Protein 4WT3 (pdb70)

B-factor: mean 70.54, std 25.74, range [28.34, 163.85]

GO terms:
  GO:0110102 ribulose bisphosphate carboxylase complex assembly (P, IDA)
  GO:0005829 cytosol (C, HDA)
  GO:0009507 chloroplast (C, HDA)
  GO:0009570 chloroplast stroma (C, HDA)
  GO:0005515 protein binding (F, IPI)

Sequence (198 aa):
SSPIPTQFRSLDSAGKIEILAGRMALWFEYAPLISSLYTDGFTPPTIEELTGISSIEQNRRLIVGAQVRDSILQSIHEPELISAFDTGGAELLYEIRLLSTTQRVAAATFIIDRNIDSKGAQDLARAIKDYPNRRGDVGWLDFDYNLPGDCLSFLYYRQSRRENKNPSDQRTSMLLQALGVAESEKAKNRLNTELYGDKE

InterPro domains:
  IPR037494 Rubisco accumulation factor 1 [PTHR35299] (9-449)
  IPR040781 Rubisco accumulation factor 1, helix turn helix domain [PF18579] (85-142)
  IPR040858 Rubisco accumulation factor 1, C-terminal [PF18087] (288-435)
  IPR041358 Rubisco accumulation factor 1, alpha-helical domain [PF18578] (155-264)

Structure (mmCIF, N/CA/C/O backbone):
data_4WT3
#
_entry.id   4WT3
#
_cell.length_a   29.769
_cell.length_b   29.769
_cell.length_c   457.085
_cell.angle_alpha   90.000
_cell.angle_beta   90.000
_cell.angle_gamma   90.000
#
_symmetry.space_group_name_H-M   'P 41 21 2'
#
loop_
_entity.id
_entity.type
_entity.pdbx_description
1 polymer 'Rubisco Accumulation Factor 1, isoform 2'
2 water water
#
loop_
_atom_site.group_PDB
_atom_site.id
_atom_site.type_symbol
_atom_site.label_atom_id
_atom_site.label_alt_id
_atom_site.label_comp_id
_atom_site.label_asym_id
_atom_site.label_entity_id
_atom_site.label_seq_id
_atom_site.pdbx_PDB_ins_code
_atom_site.Cartn_x
_atom_site.Cartn_y
_atom_site.Cartn_z
_atom_site.occupancy
_atom_site.B_iso_or_equiv
_atom_site.auth_seq_id
_atom_site.auth_comp_id
_atom_site.auth_asym_id
_atom_site.auth_atom_id
_atom_site.pdbx_PDB_model_num
ATOM 1 N N . SER A 1 11 ? -7.059 -9.188 -48.302 1.00 115.27 72 SER A N 1
ATOM 2 C CA . SER A 1 11 ? -7.161 -8.760 -46.914 1.00 113.37 72 SER A CA 1
ATOM 3 C C . SER A 1 11 ? -8.619 -8.809 -46.461 1.00 118.14 72 SER A C 1
ATOM 4 O O . SER A 1 11 ? -9.015 -9.717 -45.726 1.00 119.15 72 SER A O 1
ATOM 11 N N . SER A 1 12 ? -9.406 -7.826 -46.8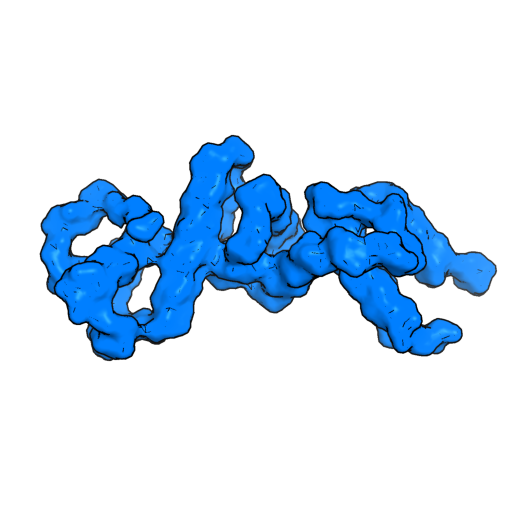98 1.00 118.83 73 SER A N 1
ATOM 12 C CA . SER A 1 12 ? -10.850 -7.816 -46.668 1.00 120.62 73 SER A CA 1
ATOM 13 C C . SER A 1 12 ? -11.538 -8.025 -48.014 1.00 131.11 73 SER A C 1
ATOM 14 O O . SER A 1 12 ? -10.869 -8.064 -49.048 1.00 134.97 73 SER A O 1
ATOM 22 N N . PRO A 1 13 ? -12.876 -8.162 -48.013 1.00 126.50 74 PRO A N 1
ATOM 23 C CA . PRO A 1 13 ? -13.598 -8.398 -49.266 1.00 124.07 74 PRO A CA 1
ATOM 24 C C . PRO A 1 13 ? -14.067 -7.098 -49.909 1.00 109.71 74 PRO A C 1
ATOM 25 O O . PRO A 1 13 ? -14.699 -6.294 -49.221 1.00 110.36 74 PRO A O 1
ATOM 36 N N . ILE A 1 14 ? -13.770 -6.895 -51.192 1.00 103.63 75 ILE A N 1
ATOM 37 C CA . ILE A 1 14 ? -14.209 -5.687 -51.888 1.00 94.13 75 ILE A CA 1
ATOM 38 C C . ILE A 1 14 ? -15.690 -5.821 -52.260 1.00 91.28 75 ILE A C 1
ATOM 39 O O . ILE A 1 14 ? -16.083 -6.823 -52.850 1.00 93.13 75 ILE A O 1
ATOM 55 N N . PRO A 1 15 ? -16.523 -4.822 -51.906 1.00 88.40 76 PRO A N 1
ATOM 56 C CA . PRO A 1 15 ? -17.958 -4.899 -52.233 1.00 90.69 76 PRO A CA 1
ATOM 57 C C . PRO A 1 15 ? -18.245 -4.908 -53.734 1.00 93.66 76 PRO A C 1
ATOM 58 O O . PRO A 1 15 ? -17.585 -4.192 -54.484 1.00 92.34 76 PRO A O 1
ATOM 69 N N . THR A 1 16 ? -19.237 -5.697 -54.139 1.00 97.74 77 THR A N 1
ATOM 70 C CA . THR A 1 16 ? -19.591 -5.877 -55.541 1.00 101.42 77 THR A CA 1
ATOM 71 C C . THR A 1 16 ? -19.558 -4.575 -56.331 1.00 107.04 77 THR A C 1
ATOM 72 O O . THR A 1 16 ? -18.882 -4.489 -57.348 1.00 101.03 77 THR A O 1
ATOM 83 N N . GLN A 1 17 ? -20.260 -3.562 -55.827 1.00 103.28 78 GLN A N 1
ATOM 84 C CA . GLN A 1 17 ? -20.430 -2.287 -56.527 1.00 106.37 78 GLN A CA 1
ATOM 85 C C . GLN A 1 17 ? -19.113 -1.604 -56.901 1.00 104.56 78 GLN A C 1
ATOM 86 O O . GLN A 1 17 ? -19.115 -0.648 -57.678 1.00 110.87 78 GLN A O 1
ATOM 90 N N . PHE A 1 18 ? -18.000 -2.098 -56.358 1.00 101.52 79 PHE A N 1
ATOM 91 C CA . PHE A 1 18 ? -16.694 -1.462 -56.528 1.00 92.16 79 PHE A CA 1
ATOM 92 C C . PHE A 1 18 ? -15.630 -2.384 -57.138 1.00 92.02 79 PHE A C 1
ATOM 93 O O . PHE A 1 18 ? -14.482 -1.972 -57.324 1.00 88.32 79 PHE A O 1
ATOM 110 N N . ARG A 1 19 ? -15.985 -3.627 -57.445 1.00 94.84 80 ARG A N 1
ATOM 111 C CA . ARG A 1 19 ? -14.953 -4.613 -57.767 1.00 94.27 80 ARG A CA 1
ATOM 112 C C . ARG A 1 19 ? -14.343 -4.493 -59.172 1.00 96.37 80 ARG A C 1
ATOM 113 O O . ARG A 1 19 ? -13.374 -5.190 -59.485 1.00 98.59 80 ARG A O 1
ATOM 134 N N . SER A 1 20 ? -14.890 -3.600 -59.993 1.00 97.63 81 SER A N 1
ATOM 135 C CA . SER A 1 20 ? -14.359 -3.371 -61.328 1.00 99.47 81 SER A CA 1
ATOM 136 C C . SER A 1 20 ? -13.840 -1.942 -61.469 1.00 96.69 81 SER A C 1
ATOM 137 O O . SER A 1 20 ? -13.961 -1.330 -62.533 1.00 98.01 81 SER A O 1
ATOM 145 N N . LEU A 1 21 ? -13.278 -1.406 -60.388 1.00 91.83 82 LEU A N 1
ATOM 146 C CA . LEU A 1 21 ? -12.642 -0.101 -60.463 1.00 89.73 82 LEU A CA 1
ATOM 147 C C . LEU A 1 21 ? -11.146 -0.262 -60.641 1.00 87.93 82 LEU A C 1
ATOM 148 O O . LEU A 1 21 ? -10.532 -1.149 -60.054 1.00 86.74 82 LEU A O 1
ATOM 164 N N . ASP A 1 22 ? -10.560 0.590 -61.467 1.00 87.85 83 ASP A N 1
ATOM 165 C CA . ASP A 1 22 ? -9.115 0.715 -61.489 1.00 86.02 83 ASP A CA 1
ATOM 166 C C . ASP A 1 22 ? -8.725 1.577 -60.279 1.00 83.37 83 ASP A C 1
ATOM 167 O O . ASP A 1 22 ? -9.586 2.022 -59.516 1.00 81.30 83 ASP A O 1
ATOM 176 N N . SER A 1 23 ? -7.432 1.807 -60.110 1.00 80.48 84 SER A N 1
ATOM 177 C CA . SER A 1 23 ? -6.940 2.557 -58.973 1.00 78.40 84 SER A CA 1
ATOM 178 C C . SER A 1 23 ? -7.626 3.906 -58.868 1.00 77.90 84 SER A C 1
ATOM 179 O O . SER A 1 23 ? -8.065 4.310 -57.784 1.00 76.21 84 SER A O 1
ATOM 187 N N . ALA A 1 24 ? -7.718 4.598 -60.006 1.00 79.72 85 ALA A N 1
ATOM 188 C CA . ALA A 1 24 ? -8.275 5.933 -60.040 1.00 79.15 85 ALA A CA 1
ATOM 189 C C . ALA A 1 24 ? -9.692 5.979 -59.496 1.00 79.88 85 ALA A C 1
ATOM 190 O O . ALA A 1 24 ? -10.033 6.900 -58.754 1.00 79.21 85 ALA A O 1
ATOM 197 N N . GLY A 1 25 ? -10.518 5.007 -59.860 1.00 81.70 86 GLY A N 1
ATOM 198 C CA . GLY A 1 25 ? -11.863 4.923 -59.318 1.00 82.74 86 GLY A CA 1
ATOM 199 C C . GLY A 1 25 ? -11.901 4.679 -57.800 1.00 83.69 86 GLY A C 1
ATOM 200 O O . GLY A 1 25 ? -12.745 5.221 -57.085 1.00 80.72 86 GLY A O 1
ATOM 204 N N . LYS A 1 26 ? -10.987 3.848 -57.318 1.00 78.52 87 LYS A N 1
ATOM 205 C CA . LYS A 1 26 ? -10.919 3.546 -55.897 1.00 79.31 87 LYS A CA 1
ATOM 206 C C . LYS A 1 26 ? -10.553 4.817 -55.158 1.00 78.41 87 LYS A C 1
ATOM 207 O O . LYS A 1 26 ? -11.160 5.162 -54.135 1.00 78.76 87 LYS A O 1
ATOM 226 N N . ILE A 1 27 ? -9.565 5.526 -55.695 1.00 75.94 88 ILE A N 1
ATOM 227 C CA . ILE A 1 27 ? -9.036 6.720 -55.042 1.00 78.31 88 ILE A CA 1
ATOM 228 C C . ILE A 1 27 ? -10.058 7.852 -54.953 1.00 75.07 88 ILE A C 1
ATOM 229 O O . ILE A 1 27 ? -10.131 8.577 -53.956 1.00 76.51 88 ILE A O 1
ATOM 245 N N . GLU A 1 28 ? -10.844 7.994 -56.002 1.00 77.64 89 GLU A N 1
ATOM 246 C CA . GLU A 1 28 ? -11.835 9.048 -56.085 1.00 79.61 89 GLU A CA 1
ATOM 247 C C . GLU A 1 28 ? -12.958 8.723 -55.097 1.00 80.33 89 GLU A C 1
ATOM 248 O O . GLU A 1 28 ? -13.476 9.615 -54.415 1.00 81.33 89 GLU A O 1
ATOM 260 N N . ILE A 1 29 ? -13.301 7.442 -54.979 1.00 79.87 90 ILE A N 1
ATOM 261 C CA . ILE A 1 29 ? -14.319 7.038 -54.030 1.00 80.66 90 ILE A CA 1
ATOM 262 C C . ILE A 1 29 ? -13.853 7.391 -52.608 1.00 79.67 90 ILE A C 1
ATOM 263 O O . ILE A 1 29 ? -14.573 8.040 -51.846 1.00 80.40 90 ILE A O 1
ATOM 279 N N . LEU A 1 30 ? -12.635 6.979 -52.276 1.00 76.57 91 LEU A N 1
ATOM 280 C CA . LEU A 1 30 ? -12.056 7.260 -50.959 1.00 75.55 91 LEU A CA 1
ATOM 281 C C . LEU A 1 30 ? -11.948 8.761 -50.687 1.00 76.94 91 LEU A C 1
ATOM 282 O O . LEU A 1 30 ? -12.162 9.201 -49.570 1.00 76.94 91 LEU A O 1
ATOM 298 N N . ALA A 1 31 ? -11.599 9.538 -51.703 1.00 77.44 92 ALA A N 1
ATOM 299 C CA . ALA A 1 31 ? -11.487 10.985 -51.537 1.00 81.02 92 ALA A CA 1
ATOM 300 C C . ALA A 1 31 ? -12.852 11.587 -51.227 1.00 86.95 92 ALA A C 1
ATOM 301 O O . ALA A 1 31 ? -12.945 12.596 -50.531 1.00 87.71 92 ALA A O 1
ATOM 308 N N . GLY A 1 32 ? -13.908 10.961 -51.742 1.00 86.63 93 GLY A N 1
ATOM 309 C CA . GLY A 1 32 ? -15.262 11.397 -51.456 1.00 91.56 93 GLY A CA 1
ATOM 310 C C . GLY A 1 32 ? -15.921 10.619 -50.328 1.00 92.93 93 GLY A C 1
ATOM 311 O O . GLY A 1 32 ? -17.093 10.856 -50.043 1.00 93.70 93 GLY A O 1
ATOM 315 N N . ARG A 1 33 ? -15.185 9.713 -49.678 1.00 92.44 94 ARG A N 1
ATOM 316 C CA . ARG A 1 33 ? -15.772 8.807 -48.679 1.00 94.52 94 ARG A CA 1
ATOM 317 C C . ARG A 1 33 ? -17.107 8.258 -49.163 1.00 90.57 94 ARG A C 1
ATOM 318 O O . ARG A 1 33 ? -18.065 8.145 -48.394 1.00 99.15 94 ARG A O 1
ATOM 339 N N . MET A 1 34 ? -17.177 7.930 -50.443 1.00 94.22 95 MET A N 1
ATOM 340 C CA . MET A 1 34 ? -18.455 7.622 -51.052 1.00 88.92 95 MET A CA 1
ATOM 341 C C . MET A 1 34 ? -18.945 6.193 -50.767 1.00 88.20 95 MET A C 1
ATOM 342 O O . MET A 1 34 ? -19.256 5.451 -51.692 1.00 89.41 95 MET A O 1
ATOM 356 N N . ALA A 1 35 ? -19.025 5.828 -49.491 1.00 87.64 96 ALA A N 1
ATOM 357 C CA . ALA A 1 35 ? -19.621 4.556 -49.054 1.00 88.23 96 ALA A CA 1
ATOM 358 C C . ALA A 1 35 ? -19.566 4.479 -47.529 1.00 87.66 96 ALA A C 1
ATOM 359 O O . ALA A 1 35 ? -19.050 5.390 -46.889 1.00 86.94 96 ALA A O 1
ATOM 366 N N . LEU A 1 36 ? -20.081 3.396 -46.949 1.00 88.32 97 LEU A N 1
ATOM 367 C CA . LEU A 1 36 ? -19.895 3.156 -45.519 1.00 88.36 97 LEU A CA 1
ATOM 368 C C . LEU A 1 36 ? -18.422 2.904 -45.272 1.00 89.41 97 LEU A C 1
ATOM 369 O O . LEU A 1 36 ? -17.701 2.470 -46.162 1.00 83.63 97 LEU A O 1
ATOM 385 N N . TRP A 1 37 ? -17.966 3.185 -44.065 1.00 74.16 98 TRP A N 1
ATOM 386 C CA . TRP A 1 37 ? -16.541 3.146 -43.787 1.00 77.23 98 TRP A CA 1
ATOM 387 C C . TRP A 1 37 ? -15.923 1.780 -44.097 1.00 75.72 98 TRP A C 1
ATOM 388 O O . TRP A 1 37 ? -14.830 1.706 -44.652 1.00 79.29 98 TRP A O 1
ATOM 409 N N . PHE A 1 38 ? -16.623 0.700 -43.779 1.00 75.58 99 PHE A N 1
ATOM 410 C CA . PHE A 1 38 ? -16.059 -0.632 -43.983 1.00 72.73 99 PHE A CA 1
ATOM 411 C C . PHE A 1 38 ? -16.237 -1.074 -45.415 1.00 76.69 99 PHE A C 1
ATOM 412 O O . PHE A 1 38 ? -15.784 -2.157 -45.796 1.00 76.31 99 PHE A O 1
ATOM 429 N N . GLU A 1 39 ? -16.925 -0.259 -46.206 1.00 79.45 100 GLU A N 1
ATOM 430 C CA . GLU A 1 39 ? -17.090 -0.571 -47.616 1.00 84.93 100 GLU A CA 1
ATOM 431 C C . GLU A 1 39 ? -15.938 0.013 -48.426 1.00 82.09 100 GLU A C 1
ATOM 432 O O . GLU A 1 39 ? -15.520 -0.570 -49.411 1.00 82.08 100 GLU A O 1
ATOM 444 N N . TYR A 1 40 ? -15.404 1.153 -48.009 1.00 82.20 101 TYR A N 1
ATOM 445 C CA . TYR A 1 40 ? -14.261 1.703 -48.722 1.00 79.94 101 TYR A CA 1
ATOM 446 C C . TYR A 1 40 ? -12.931 1.281 -48.090 1.00 76.68 101 TYR A C 1
ATOM 447 O O . TYR A 1 40 ? -11.867 1.498 -48.659 1.00 77.34 101 TYR A O 1
ATOM 465 N N . ALA A 1 41 ? -12.990 0.622 -46.943 1.00 73.84 102 ALA A N 1
ATOM 466 C CA . ALA A 1 41 ? -11.772 0.133 -46.308 1.00 70.14 102 ALA A CA 1
ATOM 467 C C . ALA A 1 41 ? -10.985 -0.893 -47.155 1.00 71.27 102 ALA A C 1
ATOM 468 O O . ALA A 1 41 ? -9.784 -0.739 -47.345 1.00 70.76 102 ALA A O 1
ATOM 475 N N . PRO A 1 42 ? -11.650 -1.942 -47.667 1.00 71.60 103 PRO A N 1
ATOM 476 C CA . PRO A 1 42 ? -10.922 -2.870 -48.533 1.00 72.34 103 PRO A CA 1
ATOM 477 C C . PRO A 1 42 ? -10.330 -2.188 -49.782 1.00 71.79 103 PRO A C 1
ATOM 478 O O . PRO A 1 42 ? -9.371 -2.698 -50.359 1.00 74.88 103 PRO A O 1
ATOM 489 N N . LEU A 1 43 ? -10.897 -1.066 -50.215 1.00 73.60 104 LEU A N 1
ATOM 490 C CA . LEU A 1 43 ? -10.339 -0.373 -51.380 1.00 74.16 104 LEU A CA 1
ATOM 491 C C . LEU A 1 43 ? -8.957 0.124 -50.990 1.00 72.66 104 LEU A C 1
ATOM 492 O O . LEU A 1 43 ? -8.096 0.281 -51.834 1.00 74.07 104 LEU A O 1
ATOM 508 N N . ILE A 1 44 ? -8.734 0.360 -49.696 1.00 70.18 105 ILE A N 1
ATOM 509 C CA . ILE A 1 44 ? -7.439 0.875 -49.282 1.00 69.43 105 ILE A CA 1
ATOM 510 C C . ILE A 1 44 ? -6.415 -0.237 -49.389 1.00 70.34 105 ILE A C 1
ATOM 511 O O . ILE A 1 44 ? -5.362 -0.051 -50.012 1.00 72.18 105 ILE A O 1
ATOM 527 N N . SER A 1 45 ? -6.751 -1.388 -48.805 1.00 69.85 106 SER A N 1
ATOM 528 C CA . SER A 1 45 ? -5.947 -2.608 -48.905 1.00 70.87 106 SER A CA 1
ATOM 529 C C . SER A 1 45 ? -5.630 -2.919 -50.377 1.00 73.55 106 SER A C 1
ATOM 530 O O . SER A 1 45 ? -4.476 -3.143 -50.741 1.00 75.54 106 SER A O 1
ATOM 538 N N . SER A 1 46 ? -6.666 -2.932 -51.212 1.00 75.53 107 SER A N 1
ATOM 539 C CA . SER A 1 46 ? -6.514 -3.179 -52.644 1.00 78.04 107 SER A CA 1
ATOM 540 C C . SER A 1 46 ? -5.518 -2.216 -53.285 1.00 79.16 107 SER A C 1
ATOM 541 O O . SER A 1 46 ? -4.649 -2.650 -54.039 1.00 81.60 107 SER A O 1
ATOM 549 N N . LEU A 1 47 ? -5.639 -0.918 -52.975 1.00 77.02 108 LEU A N 1
ATOM 550 C CA . LEU A 1 47 ? -4.716 0.105 -53.483 1.00 77.74 108 LEU A CA 1
ATOM 551 C C . LEU A 1 47 ? -3.267 -0.132 -53.060 1.00 77.77 108 LEU A C 1
ATOM 552 O O . LEU A 1 47 ? -2.348 0.128 -53.840 1.00 79.76 108 LEU A O 1
ATOM 568 N N . TYR A 1 48 ? -3.061 -0.594 -51.832 1.00 76.94 109 TYR A N 1
ATOM 569 C CA . TYR A 1 48 ? -1.728 -0.992 -51.389 1.00 78.46 109 TYR A 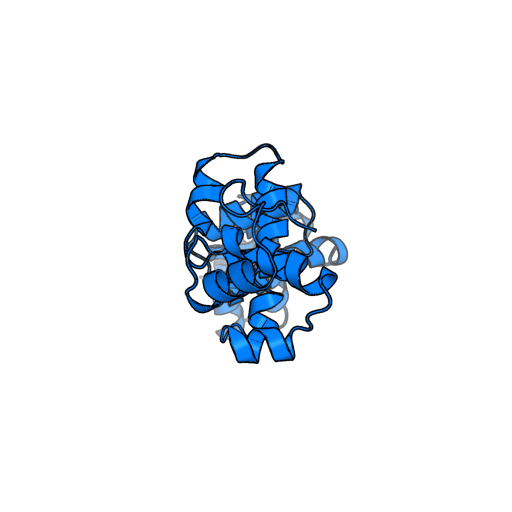CA 1
ATOM 570 C C . TYR A 1 48 ? -1.073 -1.966 -52.377 1.00 84.66 109 TYR A C 1
ATOM 571 O O . TYR A 1 48 ? 0.078 -1.793 -52.785 1.00 87.48 109 TYR A O 1
ATOM 589 N N . THR A 1 49 ? -1.825 -2.981 -52.769 1.00 85.74 110 THR A N 1
ATOM 590 C CA . THR A 1 49 ? -1.276 -4.034 -53.596 1.00 89.32 110 THR A CA 1
ATOM 591 C C . THR A 1 49 ? -1.150 -3.571 -55.042 1.00 91.12 110 THR A C 1
ATOM 592 O O . THR A 1 49 ? -0.366 -4.128 -55.801 1.00 94.38 110 THR A O 1
ATOM 603 N N . ASP A 1 50 ? -1.897 -2.534 -55.416 1.00 90.66 111 ASP A N 1
ATOM 604 C CA . ASP A 1 50 ? -1.698 -1.892 -56.711 1.00 93.19 111 ASP A CA 1
ATOM 605 C C . ASP A 1 50 ? -0.336 -1.221 -56.778 1.00 94.36 111 ASP A C 1
ATOM 606 O O . ASP A 1 50 ? 0.149 -0.929 -57.870 1.00 100.76 111 ASP A O 1
ATOM 615 N N . GLY A 1 51 ? 0.271 -0.966 -55.621 1.00 91.38 112 GLY A N 1
ATOM 616 C CA . GLY A 1 51 ? 1.575 -0.326 -55.565 1.00 87.71 112 GLY A CA 1
ATOM 617 C C . GLY A 1 51 ? 1.528 1.084 -55.008 1.00 86.70 112 GLY A C 1
ATOM 618 O O . GLY A 1 51 ? 2.505 1.839 -55.109 1.00 86.96 112 GLY A O 1
ATOM 622 N N . PHE A 1 52 ? 0.387 1.443 -54.427 1.00 82.87 113 PHE A N 1
ATOM 623 C CA . PHE A 1 52 ? 0.219 2.742 -53.781 1.00 82.11 113 PHE A CA 1
ATOM 624 C C . PHE A 1 52 ? 0.495 2.639 -52.302 1.00 79.18 113 PHE A C 1
ATOM 625 O O . PHE A 1 52 ? 0.004 1.730 -51.672 1.00 77.97 113 PHE A O 1
ATOM 642 N N . THR A 1 53 ? 1.261 3.581 -51.755 1.00 79.44 114 THR A N 1
ATOM 643 C CA . THR A 1 53 ? 1.663 3.547 -50.341 1.00 78.57 114 THR A CA 1
ATOM 644 C C . THR A 1 53 ? 0.845 4.577 -49.550 1.00 77.42 114 THR A C 1
ATOM 645 O O . THR A 1 53 ? 0.369 5.549 -50.127 1.00 77.99 114 THR A O 1
ATOM 656 N N . PRO A 1 54 ? 0.676 4.371 -48.229 1.00 76.64 115 PRO A N 1
ATOM 657 C CA . PRO A 1 54 ? -0.269 5.180 -47.451 1.00 74.68 115 PR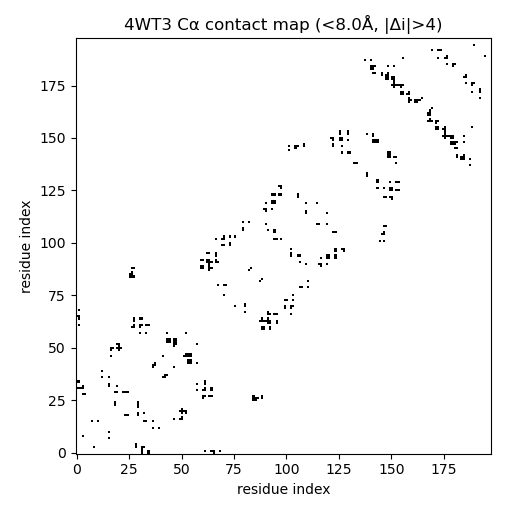O A CA 1
ATOM 658 C C . PRO A 1 54 ? -0.073 6.704 -47.525 1.00 79.63 115 PRO A C 1
ATOM 659 O O . PRO A 1 54 ? -1.077 7.422 -47.575 1.00 79.77 115 PRO A O 1
ATOM 670 N N . PRO A 1 55 ? 1.185 7.194 -47.518 1.00 80.05 116 PRO A N 1
ATOM 671 C CA . PRO A 1 55 ? 1.377 8.653 -47.517 1.00 83.93 116 PRO A CA 1
ATOM 672 C C . PRO A 1 55 ? 0.773 9.274 -48.747 1.00 82.63 116 PRO A C 1
ATOM 673 O O . PRO A 1 55 ? 0.219 10.372 -48.721 1.00 85.85 116 PRO A O 1
ATOM 684 N N . THR A 1 56 ? 0.881 8.565 -49.848 1.00 82.80 117 THR A N 1
ATOM 685 C CA . THR A 1 56 ? 0.423 9.131 -51.095 1.00 85.01 117 THR A CA 1
ATOM 686 C C . THR A 1 56 ? -1.087 8.908 -51.206 1.00 80.48 117 THR A C 1
ATOM 687 O O . THR A 1 56 ? -1.772 9.624 -51.927 1.00 81.83 117 THR A O 1
ATOM 698 N N . ILE A 1 57 ? -1.618 7.953 -50.451 1.00 77.35 118 ILE A N 1
ATOM 699 C CA . ILE A 1 57 ? -3.066 7.777 -50.378 1.00 75.53 118 ILE A CA 1
ATOM 700 C C . ILE A 1 57 ? -3.681 8.861 -49.482 1.00 75.61 118 ILE A C 1
ATOM 701 O O . ILE A 1 57 ? -4.809 9.299 -49.703 1.00 75.99 118 ILE A O 1
ATOM 717 N N . GLU A 1 58 ? -2.947 9.288 -48.464 1.00 76.08 119 GLU A N 1
ATOM 718 C CA . GLU A 1 58 ? -3.419 10.389 -47.622 1.00 79.74 119 GLU A CA 1
ATOM 719 C C . GLU A 1 58 ? -3.394 11.691 -48.424 1.00 79.47 119 GLU A C 1
ATOM 720 O O . GLU A 1 58 ? -4.276 12.544 -48.289 1.00 80.66 119 GLU A O 1
ATOM 732 N N . GLU A 1 59 ? -2.367 11.832 -49.251 1.00 81.01 120 GLU A N 1
ATOM 733 C CA . GLU A 1 59 ? -2.218 13.008 -50.104 1.00 83.89 120 GLU A CA 1
ATOM 734 C C . GLU A 1 59 ? -3.385 13.146 -51.099 1.00 84.82 120 GLU A C 1
ATOM 735 O O . GLU A 1 59 ? -3.796 14.259 -51.425 1.00 86.93 120 GLU A O 1
ATOM 747 N N . LEU A 1 60 ? -3.924 12.017 -51.568 1.00 82.57 121 LEU A N 1
ATOM 748 C CA . LEU A 1 60 ? -4.981 12.038 -52.582 1.00 83.78 121 LEU A CA 1
ATOM 749 C C . LEU A 1 60 ? -6.411 11.938 -52.071 1.00 83.04 121 LEU A C 1
ATOM 750 O O . LEU A 1 60 ? -7.351 12.220 -52.799 1.00 84.93 121 LEU A O 1
ATOM 766 N N . THR A 1 61 ? -6.583 11.510 -50.832 1.00 80.64 122 THR A N 1
ATOM 767 C CA . THR A 1 61 ? -7.914 11.265 -50.306 1.00 79.90 122 THR A CA 1
ATOM 768 C C . THR A 1 61 ? -8.129 12.030 -49.009 1.00 79.90 122 THR A C 1
ATOM 769 O O . THR A 1 61 ? -9.262 12.292 -48.616 1.00 80.55 122 THR A O 1
ATOM 780 N N . GLY A 1 62 ? -7.034 12.365 -48.339 1.00 79.62 123 GLY A N 1
ATOM 781 C CA . GLY A 1 62 ? -7.104 12.932 -47.006 1.00 80.16 123 GLY A CA 1
ATOM 782 C C . GLY A 1 62 ? -7.277 11.896 -45.895 1.00 77.75 123 GLY A C 1
ATOM 783 O O . GLY A 1 62 ? -7.436 12.261 -44.728 1.00 76.76 123 GLY A O 1
ATOM 787 N N . ILE A 1 63 ? -7.261 10.610 -46.229 1.00 74.87 124 ILE A N 1
ATOM 788 C CA . ILE A 1 63 ? -7.317 9.590 -45.173 1.00 73.90 124 ILE A CA 1
ATOM 789 C C . ILE A 1 63 ? -5.911 9.427 -44.636 1.00 73.24 124 ILE A C 1
ATOM 790 O O . ILE A 1 63 ? -5.062 8.875 -45.319 1.00 74.39 124 ILE A O 1
ATOM 806 N N . SER A 1 64 ? -5.651 9.908 -43.429 1.00 74.73 125 SER A N 1
ATOM 807 C CA . SER A 1 64 ? -4.323 9.807 -42.845 1.00 73.52 125 SER A CA 1
ATOM 808 C C . SER A 1 64 ? -3.919 8.329 -42.792 1.00 76.57 125 SER A C 1
ATOM 809 O O . SER A 1 64 ? -4.776 7.442 -42.709 1.00 73.43 125 SER A O 1
ATOM 817 N N . SER A 1 65 ? -2.618 8.065 -42.862 1.00 79.42 126 SER A N 1
ATOM 818 C CA . SER A 1 65 ? -2.129 6.701 -42.861 1.00 83.63 126 SER A CA 1
ATOM 819 C C . SER A 1 65 ? -2.562 5.977 -41.574 1.00 78.42 126 SER A C 1
ATOM 820 O O . SER A 1 65 ? -2.691 4.744 -41.554 1.00 78.01 126 SER A O 1
ATOM 828 N N . ILE A 1 66 ? -2.809 6.738 -40.508 1.00 79.08 127 ILE A N 1
ATOM 829 C CA . ILE A 1 66 ? -3.282 6.143 -39.260 1.00 77.85 127 ILE A CA 1
ATOM 830 C C . ILE A 1 66 ? -4.751 5.745 -39.367 1.00 73.48 127 ILE A C 1
ATOM 831 O O . ILE A 1 66 ? -5.132 4.665 -38.936 1.00 69.42 127 ILE A O 1
ATOM 847 N N . GLU A 1 67 ? -5.575 6.612 -39.938 1.00 72.50 128 GLU A N 1
ATOM 848 C CA . GLU A 1 67 ? -6.984 6.291 -40.125 1.00 72.96 128 GLU A CA 1
ATOM 849 C C . GLU A 1 67 ? -7.134 5.108 -41.084 1.00 71.28 128 GLU A C 1
ATOM 850 O O . GLU A 1 67 ? -8.040 4.277 -40.931 1.00 72.61 128 GLU A O 1
ATOM 862 N N . GLN A 1 68 ? -6.228 5.017 -42.057 1.00 72.29 129 GLN A N 1
ATOM 863 C CA . GLN A 1 68 ? -6.245 3.926 -43.026 1.00 67.38 129 GLN A CA 1
ATOM 864 C C . GLN A 1 68 ? -6.157 2.581 -42.310 1.00 67.03 129 GLN A C 1
ATOM 865 O O . GLN A 1 68 ? -6.976 1.684 -42.540 1.00 65.49 129 GLN A O 1
ATOM 879 N N . ASN A 1 69 ? -5.164 2.464 -41.434 1.00 66.88 130 ASN A N 1
ATOM 880 C CA . ASN A 1 69 ? -4.914 1.242 -40.701 1.00 68.40 130 ASN A CA 1
ATOM 881 C C . ASN A 1 69 ? -6.084 0.897 -39.802 1.00 68.39 130 ASN A C 1
ATOM 882 O O . ASN A 1 69 ? -6.446 -0.264 -39.615 1.00 65.68 130 ASN A O 1
ATOM 893 N N A ARG A 1 70 ? -6.683 1.934 -39.237 0.44 68.61 131 ARG A N 1
ATOM 894 N N B ARG A 1 70 ? -6.672 1.939 -39.238 0.56 68.69 131 ARG A N 1
ATOM 895 C CA A ARG A 1 70 ? -7.784 1.767 -38.306 0.44 68.31 131 ARG A CA 1
ATOM 896 C CA B ARG A 1 70 ? -7.781 1.802 -38.315 0.56 68.08 131 ARG A CA 1
ATOM 897 C C A ARG A 1 70 ? -9.028 1.280 -39.046 0.44 67.82 131 ARG A C 1
ATOM 898 C C B ARG A 1 70 ? -8.999 1.261 -39.058 0.56 67.76 131 ARG A C 1
ATOM 899 O O A ARG A 1 70 ? -9.801 0.476 -38.526 0.44 67.39 131 ARG A O 1
ATOM 900 O O B ARG A 1 70 ? -9.723 0.401 -38.556 0.56 67.31 131 ARG A O 1
ATOM 941 N N . LEU A 1 71 ? -9.204 1.763 -40.271 1.00 68.19 132 LEU A N 1
ATOM 942 C CA . LEU A 1 71 ? -10.325 1.356 -41.104 1.00 65.44 132 LEU A CA 1
ATOM 943 C C . LEU A 1 71 ? -10.166 -0.082 -41.557 1.00 63.71 132 LEU A C 1
ATOM 944 O O . LEU A 1 71 ? -11.101 -0.877 -41.476 1.00 64.83 132 LEU A O 1
ATOM 961 N N . ILE A 1 72 ? -8.979 -0.420 -42.050 1.00 63.50 133 ILE A N 1
ATOM 962 C CA . ILE A 1 72 ? -8.709 -1.768 -42.547 1.00 62.03 133 ILE A CA 1
ATOM 963 C C . ILE A 1 72 ? -8.868 -2.794 -41.421 1.00 63.41 133 ILE A C 1
ATOM 964 O O . ILE A 1 72 ? -9.560 -3.815 -41.557 1.00 64.25 133 ILE A O 1
ATOM 980 N N . VAL A 1 73 ? -8.203 -2.531 -40.309 1.00 63.17 134 VAL A N 1
ATOM 981 C CA . VAL A 1 73 ? -8.245 -3.449 -39.179 1.00 64.27 134 VAL A CA 1
ATOM 982 C C . VAL A 1 73 ? -9.642 -3.525 -38.566 1.00 62.65 134 VAL A C 1
ATOM 983 O O . VAL A 1 73 ? -10.107 -4.603 -38.224 1.00 62.46 134 VAL A O 1
ATOM 996 N N . GLY A 1 74 ? -10.300 -2.385 -38.418 1.00 62.00 135 GLY A N 1
ATOM 997 C CA . GLY A 1 74 ? -11.669 -2.363 -37.949 1.00 63.86 135 GLY A CA 1
ATOM 998 C C . GLY A 1 74 ? -12.569 -3.203 -38.831 1.00 65.96 135 GLY A C 1
ATOM 999 O O . GLY A 1 74 ? -13.440 -3.919 -38.351 1.00 65.29 135 GLY A O 1
ATOM 1003 N N . ALA A 1 75 ? -12.360 -3.123 -40.137 1.00 65.39 136 ALA A N 1
ATOM 1004 C CA . ALA A 1 75 ? -13.209 -3.848 -41.069 1.00 67.97 136 ALA A CA 1
ATOM 1005 C C . ALA A 1 75 ? -12.976 -5.329 -40.928 1.00 65.96 136 ALA A C 1
ATOM 1006 O O . ALA A 1 75 ? -13.914 -6.112 -40.982 1.00 69.52 136 ALA A O 1
ATOM 1013 N N . GLN A 1 76 ? -11.727 -5.732 -40.751 1.00 64.75 137 GLN A N 1
ATOM 1014 C CA . GLN A 1 76 ? -11.455 -7.150 -40.486 1.00 68.29 137 GLN A CA 1
ATOM 1015 C C . GLN A 1 76 ? -12.090 -7.614 -39.157 1.00 62.88 137 GLN A C 1
ATOM 1016 O O . GLN A 1 76 ? -12.650 -8.713 -39.082 1.00 69.78 137 GLN A O 1
ATOM 1030 N N . VAL A 1 77 ? -12.001 -6.803 -38.103 1.00 64.35 138 VAL A N 1
ATOM 1031 C CA . VAL A 1 77 ? -12.684 -7.151 -36.853 1.00 61.67 138 VAL A CA 1
ATOM 1032 C C . VAL A 1 77 ? -14.176 -7.303 -37.118 1.00 62.90 138 VAL A C 1
ATOM 1033 O O . VAL A 1 77 ? -14.786 -8.276 -36.691 1.00 62.00 138 VAL A O 1
ATOM 1046 N N . ARG A 1 78 ? -14.753 -6.356 -37.851 1.00 64.15 139 ARG A N 1
ATOM 1047 C CA . ARG A 1 78 ? -16.174 -6.405 -38.178 1.00 65.70 139 ARG A CA 1
ATOM 1048 C C . ARG A 1 78 ? -16.503 -7.697 -38.895 1.00 68.84 139 ARG A C 1
ATOM 1049 O O . ARG A 1 78 ? -17.463 -8.389 -38.557 1.00 68.14 139 ARG A O 1
ATOM 1070 N N . ASP A 1 79 ? -15.695 -8.014 -39.894 1.00 73.03 140 ASP A N 1
ATOM 1071 C CA . ASP A 1 79 ? -15.874 -9.247 -40.651 1.00 78.38 140 ASP A CA 1
ATOM 1072 C C . ASP A 1 79 ? -15.771 -10.486 -39.739 1.00 74.45 140 ASP A C 1
ATOM 1073 O O . ASP A 1 79 ? -16.477 -11.469 -39.961 1.00 73.77 140 ASP A O 1
ATOM 1082 N N . SER A 1 80 ? -14.919 -10.442 -38.712 1.00 70.70 141 SER A N 1
ATOM 1083 C CA . SER A 1 80 ? -14.809 -11.578 -37.759 1.00 74.31 141 SER A CA 1
ATOM 1084 C C . SER A 1 80 ? -16.140 -11.852 -37.116 1.00 69.56 141 SER A C 1
ATOM 1085 O O . SER A 1 80 ? -16.562 -12.985 -36.991 1.00 69.00 141 SER A O 1
ATOM 1093 N N . ILE A 1 81 ? -16.776 -10.785 -36.658 1.00 65.52 142 ILE A N 1
ATOM 1094 C CA . ILE A 1 81 ? -18.023 -10.907 -35.931 1.00 68.37 142 ILE A CA 1
ATOM 1095 C C . ILE A 1 81 ? -19.121 -11.367 -36.873 1.00 72.39 142 ILE A C 1
ATOM 1096 O O . ILE A 1 81 ? -19.935 -12.208 -36.516 1.00 74.53 142 ILE A O 1
ATOM 1112 N N . LEU A 1 82 ? -19.129 -10.795 -38.072 1.00 74.12 143 LEU A N 1
ATOM 1113 C CA . LEU A 1 82 ? -20.098 -11.135 -39.099 1.00 78.60 143 LEU A CA 1
ATOM 1114 C C . LEU A 1 82 ? -20.101 -12.641 -39.367 1.00 79.56 143 LEU A C 1
ATOM 1115 O O . LEU A 1 82 ? -21.124 -13.303 -39.189 1.00 81.75 143 LEU A O 1
ATOM 1131 N N . GLN A 1 83 ? -18.956 -13.184 -39.766 1.00 79.46 144 GLN A N 1
ATOM 1132 C CA . GLN A 1 83 ? -18.839 -14.623 -40.001 1.00 84.28 144 GLN A CA 1
ATOM 1133 C C . GLN A 1 83 ? -19.265 -15.426 -38.759 1.00 84.03 144 GLN A C 1
ATOM 1134 O O . GLN A 1 83 ? -20.024 -16.393 -38.854 1.00 87.49 144 GLN A O 1
ATOM 1148 N N . SER A 1 84 ? -18.755 -15.042 -37.596 1.00 84.76 145 SER A N 1
ATOM 1149 C CA . SER A 1 84 ? -19.097 -15.753 -36.376 1.00 89.33 145 SER A CA 1
ATOM 1150 C C . SER A 1 84 ? -20.589 -15.611 -36.131 1.00 93.41 145 SER A C 1
ATOM 1151 O O . SER A 1 84 ? -21.202 -14.645 -36.573 1.00 93.55 145 SER A O 1
ATOM 1159 N N . ILE A 1 85 ? -21.178 -16.578 -35.441 1.00 97.91 146 ILE A N 1
ATOM 1160 C CA . ILE A 1 85 ? -22.601 -16.516 -35.170 1.00 103.25 146 ILE A CA 1
ATOM 1161 C C . ILE A 1 85 ? -22.829 -15.406 -34.133 1.00 106.75 146 ILE A C 1
ATOM 1162 O O . ILE A 1 85 ? -22.091 -15.278 -33.153 1.00 102.91 146 ILE A O 1
ATOM 1178 N N . HIS A 1 86 ? -23.856 -14.601 -34.372 1.00 107.57 147 HIS A N 1
ATOM 1179 C CA . HIS A 1 86 ? -23.988 -13.293 -33.748 1.00 110.70 147 HIS A CA 1
ATOM 1180 C C . HIS A 1 86 ? -25.425 -12.830 -33.913 1.00 116.49 147 HIS A C 1
ATOM 1181 O O . HIS A 1 86 ? -26.182 -13.410 -34.694 1.00 118.71 147 HIS A O 1
ATOM 1196 N N . GLU A 1 87 ? -25.798 -11.772 -33.203 1.00 114.89 148 GLU A N 1
ATOM 1197 C CA . GLU A 1 87 ? -27.071 -11.107 -33.455 1.00 119.15 148 GLU A CA 1
ATOM 1198 C C . GLU A 1 87 ? -26.863 -10.087 -34.582 1.00 108.19 148 GLU A C 1
ATOM 1199 O O . GLU A 1 87 ? -25.915 -9.307 -34.537 1.00 109.34 148 GLU A O 1
ATOM 1211 N N . PRO A 1 88 ? -27.738 -10.090 -35.601 1.00 107.00 149 PRO A N 1
ATOM 1212 C CA . PRO A 1 88 ? -27.515 -9.204 -36.755 1.00 99.52 149 PRO A CA 1
ATOM 1213 C C . PRO A 1 88 ? -27.430 -7.715 -36.390 1.00 93.14 149 PRO A C 1
ATOM 1214 O O . PRO A 1 88 ? -26.720 -6.947 -37.052 1.00 87.93 149 PRO A O 1
ATOM 1225 N N . GLU A 1 89 ? -28.152 -7.324 -35.346 1.00 93.99 150 GLU A N 1
ATOM 1226 C CA . GLU A 1 89 ? -28.236 -5.925 -34.935 1.00 95.12 150 GLU A CA 1
ATOM 1227 C C . GLU A 1 89 ? -26.904 -5.383 -34.447 1.00 87.22 150 GLU A C 1
ATOM 1228 O O . GLU A 1 89 ? -26.616 -4.195 -34.597 1.00 88.15 150 GLU A O 1
ATOM 1240 N N . LEU A 1 90 ? -26.112 -6.265 -33.846 1.00 82.95 151 LEU A N 1
ATOM 1241 C CA . LEU A 1 90 ? -24.776 -5.932 -33.370 1.00 77.58 151 LEU A CA 1
ATOM 1242 C C . LEU A 1 90 ? -23.953 -5.237 -34.456 1.00 78.68 151 LEU A C 1
ATOM 1243 O O . LEU A 1 90 ? -23.357 -4.193 -34.206 1.00 78.11 151 LEU A O 1
ATOM 1259 N N . ILE A 1 91 ? -23.927 -5.811 -35.655 1.00 79.95 152 ILE A N 1
ATOM 1260 C CA . ILE A 1 91 ? -23.149 -5.254 -36.761 1.00 80.74 152 ILE A CA 1
ATOM 1261 C C . ILE A 1 91 ? -23.704 -3.902 -37.180 1.00 84.84 152 ILE A C 1
ATOM 1262 O O . ILE A 1 91 ? -22.957 -2.947 -37.392 1.00 83.12 152 ILE A O 1
ATOM 1278 N N . SER A 1 92 ? -25.021 -3.821 -37.282 1.00 88.52 153 SER A N 1
ATOM 1279 C CA . SER A 1 92 ? -25.664 -2.589 -37.705 1.00 90.10 153 SER A CA 1
ATOM 1280 C C . SER A 1 92 ? -25.173 -1.395 -36.886 1.00 84.92 153 SER A C 1
ATOM 1281 O O . SER A 1 92 ? -25.121 -0.258 -37.372 1.00 87.93 153 SER A O 1
ATOM 1289 N N . ALA A 1 93 ? -24.780 -1.675 -35.652 1.00 80.87 154 ALA A N 1
ATOM 1290 C CA . ALA A 1 93 ? -24.426 -0.631 -34.710 1.00 76.58 154 ALA A CA 1
ATOM 1291 C C . ALA A 1 93 ? -23.087 0.044 -35.010 1.00 77.67 154 ALA A C 1
ATOM 1292 O O . ALA A 1 93 ? -22.781 1.096 -34.449 1.00 78.83 154 ALA A O 1
ATOM 1299 N N . PHE A 1 94 ? -22.283 -0.553 -35.877 1.00 77.92 155 PHE A N 1
ATOM 1300 C CA . PHE A 1 94 ? -20.953 -0.010 -36.136 1.00 78.87 155 PHE A CA 1
ATOM 1301 C C . PHE A 1 94 ? -20.906 0.748 -37.447 1.00 80.28 155 PHE A C 1
ATOM 1302 O O . PHE A 1 94 ? -19.859 1.262 -37.825 1.00 83.41 155 PHE A O 1
ATOM 1319 N N . ASP A 1 95 ? -22.052 0.835 -38.116 1.00 86.68 156 ASP A N 1
ATOM 1320 C CA . ASP A 1 95 ? -22.151 1.485 -39.417 1.00 88.33 156 ASP A CA 1
ATOM 1321 C C . ASP A 1 95 ? -21.570 2.907 -39.439 1.00 93.71 156 ASP A C 1
ATOM 1322 O O . ASP A 1 95 ? -21.000 3.321 -40.440 1.00 95.63 156 ASP A O 1
ATOM 1331 N N . THR A 1 96 ? -21.695 3.639 -38.337 1.00 92.19 157 THR A N 1
ATOM 1332 C CA . THR A 1 96 ? -21.177 5.005 -38.253 1.00 96.09 157 THR A CA 1
ATOM 1333 C C . THR A 1 96 ? -20.211 5.160 -37.086 1.00 97.13 157 THR A C 1
ATOM 1334 O O . THR A 1 96 ? -20.623 5.095 -35.927 1.00 94.74 157 THR A O 1
ATOM 1345 N N . GLY A 1 97 ? -18.932 5.373 -37.391 1.00 100.63 158 GLY A N 1
ATOM 1346 C CA . GLY A 1 97 ? -17.927 5.590 -36.363 1.00 100.71 158 GLY A CA 1
ATOM 1347 C C . GLY A 1 97 ? -17.592 4.331 -35.586 1.00 94.00 158 GLY A C 1
ATOM 1348 O O . GLY A 1 97 ? -17.116 4.395 -34.449 1.00 97.32 158 GLY A O 1
ATOM 1352 N N . GLY A 1 98 ? -17.842 3.177 -36.194 1.00 90.06 159 GLY A N 1
ATOM 1353 C CA . GLY A 1 98 ? -17.574 1.913 -35.535 1.00 77.92 159 GLY A CA 1
ATOM 1354 C C . GLY A 1 98 ? -16.112 1.515 -35.634 1.00 71.94 159 GLY A C 1
ATOM 1355 O O . GLY A 1 98 ? -15.630 0.684 -34.864 1.00 66.74 159 GLY A O 1
ATOM 1359 N N . ALA A 1 99 ? -15.397 2.106 -36.587 1.00 73.31 160 ALA A N 1
ATOM 1360 C CA . ALA A 1 99 ? -14.001 1.757 -36.806 1.00 73.48 160 ALA A CA 1
ATOM 1361 C C . ALA A 1 99 ? -13.179 1.924 -35.539 1.00 68.37 160 ALA A C 1
ATOM 1362 O O . ALA A 1 99 ? -12.423 1.032 -35.179 1.00 60.55 160 ALA A O 1
ATOM 1369 N N . GLU A 1 100 ? -13.350 3.040 -34.843 1.00 65.77 161 GLU A N 1
ATOM 1370 C CA . GLU A 1 100 ? -12.481 3.357 -33.717 1.00 68.25 161 GLU A CA 1
ATOM 1371 C C . GLU A 1 100 ? -12.737 2.420 -32.553 1.00 63.61 161 GLU A C 1
ATOM 1372 O O . GLU A 1 100 ? -11.845 2.219 -31.747 1.00 64.01 161 GLU A O 1
ATOM 1384 N N . LEU A 1 101 ? -13.934 1.841 -32.469 1.00 61.90 162 LEU A N 1
ATOM 1385 C CA . LEU A 1 101 ? -14.231 0.901 -31.388 1.00 56.16 162 LEU A CA 1
ATOM 1386 C C . LEU A 1 101 ? -13.750 -0.489 -31.749 1.00 54.89 162 LEU A C 1
ATOM 1387 O O . LEU A 1 101 ? -13.131 -1.167 -30.932 1.00 52.16 162 LEU A O 1
ATOM 1403 N N . LEU A 1 102 ? -13.990 -0.909 -32.987 1.00 55.11 163 LEU A N 1
ATOM 1404 C CA . LEU A 1 102 ? -13.589 -2.237 -33.392 1.00 52.96 163 LEU A CA 1
ATOM 1405 C C . LEU A 1 102 ? -12.085 -2.342 -33.447 1.00 51.88 163 LEU A C 1
ATOM 1406 O O . LEU A 1 102 ? -11.536 -3.384 -33.119 1.00 51.09 163 LEU A O 1
ATOM 1422 N N . TYR A 1 103 ? -11.405 -1.275 -33.834 1.00 52.50 164 TYR A N 1
ATOM 1423 C CA . TYR A 1 103 ? -9.956 -1.331 -33.844 1.00 52.29 164 TYR A CA 1
ATOM 1424 C C . TYR A 1 103 ? -9.442 -1.729 -32.460 1.00 50.24 164 TYR A C 1
ATOM 1425 O O . TYR A 1 103 ? -8.529 -2.529 -32.334 1.00 50.40 164 TYR A O 1
ATOM 1443 N N . GLU A 1 104 ? -10.044 -1.186 -31.417 1.00 49.64 165 GLU A N 1
ATOM 1444 C CA . GLU A 1 104 ? -9.486 -1.360 -30.074 1.00 49.25 165 GLU A CA 1
ATOM 1445 C C . GLU A 1 104 ? -9.550 -2.806 -29.545 1.00 47.41 165 GLU A C 1
ATOM 1446 O O . GLU A 1 104 ? -8.763 -3.172 -28.667 1.00 47.66 165 GLU A O 1
ATOM 1458 N N . ILE A 1 105 ? -10.469 -3.611 -30.065 1.00 48.88 166 ILE A N 1
ATOM 1459 C CA . ILE A 1 105 ? -10.601 -5.009 -29.640 1.00 47.20 166 ILE A CA 1
ATOM 1460 C C . ILE A 1 105 ? -9.943 -6.014 -30.601 1.00 51.49 166 ILE A C 1
ATOM 1461 O O . ILE A 1 105 ? -10.211 -7.219 -30.539 1.00 52.52 166 ILE A O 1
ATOM 1477 N N . ARG A 1 106 ? -9.074 -5.528 -31.481 1.00 51.57 167 ARG A N 1
ATOM 1478 C CA . ARG A 1 106 ? -8.500 -6.382 -32.521 1.00 53.87 167 ARG A CA 1
ATOM 1479 C C . ARG A 1 106 ? -7.633 -7.513 -31.980 1.00 52.65 167 ARG A C 1
ATOM 1480 O O . ARG A 1 106 ? -7.447 -8.512 -32.645 1.00 54.02 167 ARG A O 1
ATOM 1501 N N . LEU A 1 107 ? -7.099 -7.370 -30.776 1.00 52.88 168 LEU A N 1
ATOM 1502 C CA . LEU A 1 107 ? -6.193 -8.388 -30.261 1.00 52.54 168 LEU A CA 1
ATOM 1503 C C . LEU A 1 107 ? -6.938 -9.556 -29.617 1.00 52.87 168 LEU A C 1
ATOM 1504 O O . LEU A 1 107 ? -6.316 -10.552 -29.250 1.00 55.20 168 LEU A O 1
ATOM 1520 N N . LEU A 1 108 ? -8.259 -9.442 -29.478 1.00 51.71 169 LEU A N 1
ATOM 1521 C CA . LEU A 1 108 ? -9.031 -10.506 -28.844 1.00 50.14 169 LEU A CA 1
ATOM 1522 C C . LEU A 1 108 ? -9.317 -11.629 -29.826 1.00 50.56 169 LEU A C 1
ATOM 1523 O O . LEU A 1 108 ? -9.148 -11.471 -31.024 1.00 52.10 169 LEU A O 1
ATOM 1539 N N . SER A 1 109 ? -9.730 -12.782 -29.309 1.00 52.54 170 SER A N 1
ATOM 1540 C CA . SER A 1 109 ? -10.148 -13.879 -30.173 1.00 55.01 170 SER A CA 1
ATOM 1541 C C . SER A 1 109 ? -11.515 -13.540 -30.741 1.00 55.35 170 SER A C 1
ATOM 1542 O O . SER A 1 109 ? -12.161 -12.565 -30.334 1.00 53.26 170 SER A O 1
ATOM 1550 N N . THR A 1 110 ? -11.959 -14.356 -31.673 1.00 57.95 171 THR A N 1
ATOM 1551 C CA . THR A 1 110 ? -13.228 -14.132 -32.326 1.00 57.84 171 THR A CA 1
ATOM 1552 C C . THR A 1 110 ? -14.341 -14.106 -31.279 1.00 56.68 171 THR A C 1
ATOM 1553 O O . THR A 1 110 ? -15.142 -13.168 -31.232 1.00 56.77 171 THR A O 1
ATOM 1564 N N . THR A 1 111 ? -14.355 -15.102 -30.400 1.00 58.36 172 THR A N 1
ATOM 1565 C CA . THR A 1 111 ? -15.393 -15.174 -29.391 1.00 58.17 172 THR A CA 1
ATOM 1566 C C . THR A 1 111 ? -15.375 -13.964 -28.475 1.00 55.17 172 THR A C 1
ATOM 1567 O O . THR A 1 111 ? -16.416 -13.438 -28.113 1.00 56.10 172 THR A O 1
ATOM 1578 N N . GLN A 1 112 ? -14.182 -13.541 -28.094 1.00 52.14 173 GLN A N 1
ATOM 1579 C CA . GLN A 1 112 ? -14.036 -12.397 -27.239 1.00 50.41 173 GLN A CA 1
ATOM 1580 C C . GLN A 1 112 ? -14.494 -11.138 -27.984 1.00 50.89 173 GLN A C 1
ATOM 1581 O O . GLN A 1 112 ? -15.128 -10.264 -27.387 1.00 48.54 173 GLN A O 1
ATOM 1595 N N . ARG A 1 113 ? -14.185 -11.036 -29.283 1.00 51.85 174 ARG A N 1
ATOM 1596 C CA . ARG A 1 113 ? -14.579 -9.857 -30.045 1.00 51.39 174 ARG A CA 1
ATOM 1597 C C . ARG A 1 113 ? -16.090 -9.697 -30.058 1.00 52.52 174 ARG A C 1
ATOM 1598 O O . ARG A 1 113 ? -16.593 -8.583 -29.899 1.00 53.22 174 ARG A O 1
ATOM 1619 N N . VAL A 1 114 ? -16.812 -10.800 -30.267 1.00 52.38 175 VAL A N 1
ATOM 1620 C CA . VAL A 1 114 ? -18.280 -10.764 -30.272 1.00 52.81 175 VAL A CA 1
ATOM 1621 C C . VAL A 1 114 ? -18.792 -10.290 -28.906 1.00 51.45 175 VAL A C 1
ATOM 1622 O O . VAL A 1 114 ? -19.657 -9.422 -28.820 1.00 52.50 175 VAL A O 1
ATOM 1635 N N . ALA A 1 115 ? -18.246 -10.852 -27.842 1.00 52.33 176 ALA A N 1
ATOM 1636 C CA . ALA A 1 115 ? -18.671 -10.452 -26.506 1.00 48.57 176 ALA A CA 1
ATOM 1637 C C . ALA A 1 115 ? -18.266 -9.000 -26.179 1.00 49.16 176 ALA A C 1
ATOM 1638 O O . ALA A 1 115 ? -19.072 -8.205 -25.680 1.00 45.35 176 ALA A O 1
ATOM 1645 N N . ALA A 1 116 ? -17.038 -8.626 -26.495 1.00 45.28 177 ALA A N 1
ATOM 1646 C CA . ALA A 1 116 ? -16.604 -7.268 -26.178 1.00 44.87 177 ALA A CA 1
ATOM 1647 C C . ALA A 1 116 ? -17.421 -6.248 -26.937 1.00 46.70 177 ALA A C 1
ATOM 1648 O O . ALA A 1 116 ? -17.831 -5.236 -26.372 1.00 44.30 177 ALA A O 1
ATOM 1655 N N . ALA A 1 117 ? -17.650 -6.497 -28.229 1.00 48.78 178 ALA A N 1
ATOM 1656 C CA . ALA A 1 117 ? -18.413 -5.569 -29.062 1.00 51.77 178 ALA A CA 1
ATOM 1657 C C . ALA A 1 117 ? -19.817 -5.389 -28.516 1.00 54.03 178 ALA A C 1
ATOM 1658 O O . ALA A 1 117 ? -20.342 -4.281 -28.454 1.00 57.54 178 ALA A O 1
ATOM 1665 N N . THR A 1 118 ? -20.429 -6.499 -28.136 1.00 54.23 179 THR A N 1
ATOM 1666 C CA . THR A 1 118 ? -21.762 -6.466 -27.572 1.00 54.15 179 THR A CA 1
ATOM 1667 C C . THR A 1 118 ? -21.766 -5.554 -26.355 1.00 51.92 179 THR A C 1
ATOM 1668 O O . THR A 1 118 ? -22.633 -4.706 -26.202 1.00 53.36 179 THR A O 1
ATOM 1679 N N . PHE A 1 119 ? -20.762 -5.699 -25.510 1.00 48.96 180 PHE A N 1
ATOM 1680 C CA . PHE A 1 119 ? -20.694 -4.923 -24.267 1.00 49.15 180 PHE A CA 1
ATOM 1681 C C . PHE A 1 119 ? -20.514 -3.425 -24.569 1.00 50.81 180 PHE A C 1
ATOM 1682 O O . PHE A 1 119 ? -21.193 -2.569 -23.995 1.00 51.00 180 PHE A O 1
ATOM 1699 N N . ILE A 1 120 ? -19.607 -3.133 -25.503 1.00 50.99 181 ILE A N 1
ATOM 1700 C CA . ILE A 1 120 ? -19.356 -1.768 -25.971 1.00 53.20 181 ILE A CA 1
ATOM 1701 C C . ILE A 1 120 ? -20.651 -1.126 -26.431 1.00 56.55 181 ILE A C 1
ATOM 1702 O O . ILE A 1 120 ? -20.927 0.027 -26.089 1.00 59.65 181 ILE A O 1
ATOM 1718 N N . ILE A 1 121 ? -21.460 -1.871 -27.182 1.00 57.66 182 ILE A N 1
ATOM 1719 C CA . ILE A 1 121 ? -22.733 -1.336 -27.659 1.00 58.02 182 ILE A CA 1
ATOM 1720 C C . ILE A 1 121 ? -23.739 -1.162 -26.528 1.00 59.68 182 ILE A C 1
ATOM 1721 O O . ILE A 1 121 ? -24.282 -0.069 -26.368 1.00 58.37 182 ILE A O 1
ATOM 1737 N N . ASP A 1 122 ? -23.990 -2.213 -25.749 1.00 59.27 183 ASP A N 1
ATOM 1738 C CA . ASP A 1 122 ? -24.962 -2.129 -24.646 1.00 67.48 183 ASP A CA 1
ATOM 1739 C C . ASP A 1 122 ? -24.732 -0.949 -23.705 1.00 62.78 183 ASP A C 1
ATOM 1740 O O . ASP A 1 122 ? -25.680 -0.317 -23.271 1.00 66.01 183 ASP A O 1
ATOM 1749 N N . ARG A 1 123 ? -23.473 -0.662 -23.398 1.00 60.52 184 ARG A N 1
ATOM 1750 C CA . ARG A 1 123 ? -23.137 0.353 -22.399 1.00 60.53 184 ARG A CA 1
ATOM 1751 C C . ARG A 1 123 ? -22.499 1.612 -22.987 1.00 63.21 184 ARG A C 1
ATOM 1752 O O . ARG A 1 123 ? -21.946 2.435 -22.265 1.00 62.23 184 ARG A O 1
ATOM 1773 N N . ASN A 1 124 ? -22.599 1.759 -24.302 1.00 64.27 185 ASN A N 1
ATOM 1774 C CA . ASN A 1 124 ? -22.163 2.974 -24.985 1.00 70.10 185 ASN A CA 1
ATOM 1775 C C . ASN A 1 124 ? -20.756 3.410 -24.646 1.00 64.97 185 ASN A C 1
ATOM 1776 O O . ASN A 1 124 ? -20.532 4.580 -24.345 1.00 67.11 185 ASN A O 1
ATOM 1787 N N . ILE A 1 125 ? -19.815 2.477 -24.725 1.00 61.51 186 ILE A N 1
ATOM 1788 C CA . ILE A 1 125 ? -18.430 2.753 -24.379 1.00 60.31 186 ILE A CA 1
ATOM 1789 C C . ILE A 1 125 ? -17.725 3.481 -25.522 1.00 60.10 186 ILE A C 1
ATOM 1790 O O . ILE A 1 125 ? -17.928 3.153 -26.685 1.00 61.47 186 ILE A O 1
ATOM 1806 N N . ASP A 1 126 ? -16.894 4.466 -25.178 1.00 60.31 187 ASP A N 1
ATOM 1807 C CA . ASP A 1 126 ? -16.128 5.216 -26.171 1.00 61.88 187 ASP A CA 1
ATOM 1808 C C . ASP A 1 126 ? -14.792 4.500 -26.436 1.00 58.07 187 ASP A C 1
ATOM 1809 O O . ASP A 1 126 ? -14.570 3.423 -25.931 1.00 52.34 187 ASP A O 1
ATOM 1818 N N . SER A 1 127 ? -13.903 5.095 -27.221 1.00 55.41 188 SER A N 1
ATOM 1819 C CA . SER A 1 127 ? -12.724 4.372 -27.681 1.00 58.43 188 SER A CA 1
ATOM 1820 C C . SER A 1 127 ? -11.769 4.078 -26.529 1.00 58.35 188 SER A C 1
ATOM 1821 O O . SER A 1 127 ? -11.198 2.988 -26.442 1.00 59.13 188 SER A O 1
ATOM 1829 N N . LYS A 1 128 ? -11.599 5.045 -25.641 1.00 60.54 189 LYS A N 1
ATOM 1830 C CA . LYS A 1 128 ? -10.711 4.869 -24.519 1.00 61.95 189 LYS A CA 1
ATOM 1831 C C . LYS A 1 128 ? -11.171 3.689 -23.708 1.00 56.58 189 LYS A C 1
ATOM 1832 O O . LYS A 1 128 ? -10.361 2.906 -23.233 1.00 55.73 189 LYS A O 1
ATOM 1851 N N . GLY A 1 129 ? -12.483 3.591 -23.529 1.00 53.85 190 GLY A N 1
ATOM 185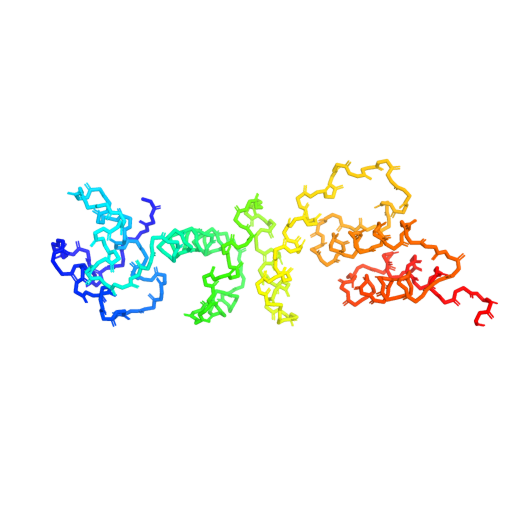2 C CA . GLY A 1 129 ? -13.045 2.598 -22.644 1.00 51.49 190 GLY A CA 1
ATOM 1853 C C . GLY A 1 129 ? -12.922 1.249 -23.302 1.00 49.76 190 GLY A C 1
ATOM 1854 O O . GLY A 1 129 ? -12.764 0.227 -22.653 1.00 46.96 190 GLY A O 1
ATOM 1858 N N . ALA A 1 130 ? -13.019 1.254 -24.614 1.00 50.82 191 ALA A N 1
ATOM 1859 C CA . ALA A 1 130 ? -12.912 0.027 -25.369 1.00 50.41 191 ALA A CA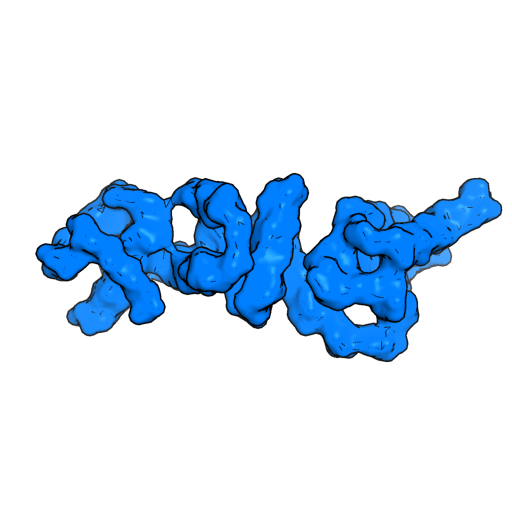 1
ATOM 1860 C C . ALA A 1 130 ? -11.472 -0.453 -25.275 1.00 47.93 191 ALA A C 1
ATOM 1861 O O . ALA A 1 130 ? -11.212 -1.642 -25.204 1.00 48.72 191 ALA A O 1
ATOM 1868 N N . GLN A 1 131 ? -10.529 0.478 -25.253 1.00 49.15 192 GLN A N 1
ATOM 1869 C CA . GLN A 1 131 ? -9.141 0.088 -25.125 1.00 49.96 192 GLN A CA 1
ATOM 1870 C C . GLN A 1 131 ? -8.906 -0.571 -23.764 1.00 48.69 192 GLN A C 1
ATOM 1871 O O . GLN A 1 131 ? -8.233 -1.578 -23.655 1.00 49.05 192 GLN A O 1
ATOM 1885 N N . ASP A 1 132 ? -9.471 0.014 -22.720 1.00 48.68 193 ASP A N 1
ATOM 1886 C CA . ASP A 1 132 ? -9.314 -0.516 -21.382 1.00 49.25 193 ASP A CA 1
ATOM 1887 C C . ASP A 1 132 ? -9.940 -1.876 -21.301 1.00 44.26 193 ASP A C 1
ATOM 1888 O O . ASP A 1 132 ? -9.341 -2.793 -20.778 1.00 40.33 193 ASP A O 1
ATOM 1897 N N . LEU A 1 133 ? -11.155 -2.000 -21.816 1.00 42.03 194 LEU A N 1
ATOM 1898 C CA . LEU A 1 133 ? -11.857 -3.275 -21.823 1.00 40.90 194 LEU A CA 1
ATOM 1899 C C . LEU A 1 133 ? -11.046 -4.352 -22.506 1.00 41.34 194 LEU A C 1
ATOM 1900 O O . LEU A 1 133 ? -10.898 -5.455 -21.969 1.00 42.70 194 LEU A O 1
ATOM 1916 N N . ALA A 1 134 ? -10.506 -4.055 -23.683 1.00 42.77 195 ALA A N 1
ATOM 1917 C CA . ALA A 1 134 ? -9.759 -5.066 -24.437 1.00 42.78 195 ALA A CA 1
ATOM 1918 C C . ALA A 1 134 ? -8.490 -5.431 -23.701 1.00 43.56 195 ALA A C 1
ATOM 1919 O O . ALA A 1 134 ? -8.119 -6.606 -23.614 1.00 42.88 195 ALA A O 1
ATOM 1926 N N . ARG A 1 135 ? -7.805 -4.426 -23.173 1.00 45.69 196 ARG A N 1
ATOM 1927 C CA . ARG A 1 135 ? -6.622 -4.696 -22.379 1.00 51.96 196 ARG A CA 1
ATOM 1928 C C . ARG A 1 135 ? -6.965 -5.559 -21.140 1.00 45.66 196 ARG A C 1
ATOM 1929 O O . ARG A 1 135 ? -6.227 -6.487 -20.827 1.00 44.74 196 ARG A O 1
ATOM 1950 N N . ALA A 1 136 ? -8.084 -5.273 -20.466 1.00 44.35 197 ALA A N 1
ATOM 1951 C CA . ALA A 1 136 ? -8.479 -6.044 -19.286 1.00 42.73 197 ALA A CA 1
ATOM 1952 C C . ALA A 1 136 ? -8.758 -7.521 -19.608 1.00 41.81 197 ALA A C 1
ATOM 1953 O O . ALA A 1 136 ? -8.379 -8.421 -18.833 1.00 42.04 197 ALA A O 1
ATOM 1960 N N . ILE A 1 137 ? -9.432 -7.757 -20.733 1.00 41.44 198 ILE A N 1
ATOM 1961 C CA . ILE A 1 137 ? -9.799 -9.096 -21.157 1.00 40.66 198 ILE A CA 1
ATOM 1962 C C . ILE A 1 137 ? -8.549 -9.896 -21.476 1.00 43.84 198 ILE A C 1
ATOM 1963 O O . ILE A 1 137 ? -8.439 -11.082 -21.125 1.00 41.66 198 ILE A O 1
ATOM 1979 N N . LYS A 1 138 ? -7.623 -9.243 -22.176 1.00 46.99 199 LYS A N 1
ATOM 1980 C CA . LYS A 1 138 ? -6.387 -9.871 -22.613 1.00 52.74 199 LYS A CA 1
ATOM 1981 C C . LYS A 1 138 ? -5.485 -10.171 -21.417 1.00 51.23 199 LYS A C 1
ATOM 1982 O O . LYS A 1 138 ? -4.755 -11.151 -21.411 1.00 51.06 199 LYS A O 1
ATOM 2001 N N . ASP A 1 139 ? -5.537 -9.313 -20.408 1.00 49.65 200 ASP A N 1
ATOM 2002 C CA . ASP A 1 139 ? -4.667 -9.433 -19.249 1.00 51.09 200 ASP A CA 1
ATOM 2003 C C . ASP A 1 139 ? -5.159 -10.422 -18.182 1.00 47.30 200 ASP A C 1
ATOM 2004 O O . ASP A 1 139 ? -4.357 -10.963 -17.412 1.00 48.83 200 ASP A O 1
ATOM 2013 N N . TYR A 1 140 ? -6.466 -10.650 -18.129 1.00 41.91 201 TYR A N 1
ATOM 2014 C CA . TYR A 1 140 ? -7.074 -11.387 -17.025 1.00 41.31 201 TYR A CA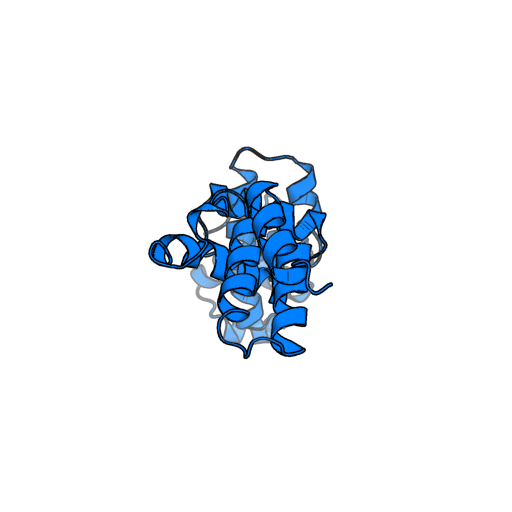 1
ATOM 2015 C C . TYR A 1 140 ? -6.384 -12.720 -16.734 1.00 40.96 201 TYR A C 1
ATOM 2016 O O . TYR A 1 140 ? -6.083 -13.021 -15.577 1.00 42.20 201 TYR A O 1
ATOM 2034 N N . PRO A 1 141 ? -6.086 -13.505 -17.769 1.00 45.29 202 PRO A N 1
ATOM 2035 C CA . PRO A 1 141 ? -5.576 -14.853 -17.469 1.00 46.02 202 PRO A CA 1
ATOM 2036 C C . PRO A 1 141 ? -4.235 -14.825 -16.771 1.00 49.69 202 PRO A C 1
ATOM 2037 O O . PRO A 1 141 ? -3.906 -15.753 -16.026 1.00 50.61 202 PRO A O 1
ATOM 2048 N N . ASN A 1 142 ? -3.488 -13.749 -16.979 1.00 51.54 203 ASN A N 1
ATOM 2049 C CA . ASN A 1 142 ? -2.163 -13.611 -16.388 1.00 55.72 203 ASN A CA 1
ATOM 2050 C C . ASN A 1 142 ? -2.195 -13.222 -14.922 1.00 53.05 203 ASN A C 1
ATOM 2051 O O . ASN A 1 142 ? -1.140 -13.124 -14.300 1.00 54.54 203 ASN A O 1
ATOM 2062 N N . ARG A 1 143 ? -3.390 -12.973 -14.382 1.00 49.99 204 ARG A N 1
ATOM 2063 C CA . ARG A 1 143 ? -3.535 -12.475 -13.009 1.00 49.24 204 ARG A CA 1
ATOM 2064 C C . ARG A 1 143 ? -4.026 -13.535 -12.043 1.00 49.04 204 ARG A C 1
ATOM 2065 O O . ARG A 1 143 ? -4.532 -13.217 -10.943 1.00 48.45 204 ARG A O 1
ATOM 2086 N N . ARG A 1 144 ? -3.876 -14.788 -12.443 1.00 51.06 205 ARG A N 1
ATOM 2087 C CA . ARG A 1 144 ? -4.363 -15.927 -11.675 1.00 57.20 205 ARG A CA 1
ATOM 2088 C C . ARG A 1 144 ? -4.022 -15.859 -10.189 1.00 57.40 205 ARG A C 1
ATOM 2089 O O . ARG A 1 144 ? -4.846 -16.205 -9.324 1.00 57.79 205 ARG A O 1
ATOM 2110 N N . GLY A 1 145 ? -2.813 -15.426 -9.874 1.00 58.40 206 GLY A N 1
ATOM 2111 C CA . GLY A 1 145 ? -2.399 -15.391 -8.476 1.00 57.52 206 GLY A CA 1
ATOM 2112 C C . GLY A 1 145 ? -3.063 -14.332 -7.601 1.00 53.79 206 GLY A C 1
ATOM 2113 O O . GLY A 1 145 ? -2.966 -14.373 -6.373 1.00 56.10 206 GLY A O 1
ATOM 2117 N N . ASP A 1 146 ? -3.739 -13.379 -8.230 1.00 47.92 207 ASP A N 1
ATOM 2118 C CA . ASP A 1 146 ? -4.182 -12.177 -7.538 1.00 44.51 207 ASP A CA 1
ATOM 2119 C C . ASP A 1 146 ? -5.405 -12.391 -6.628 1.00 43.71 207 ASP A C 1
ATOM 2120 O O . ASP A 1 146 ? -6.339 -13.134 -6.958 1.00 40.74 207 ASP A O 1
ATOM 2129 N N . VAL A 1 147 ? -5.399 -11.685 -5.507 1.00 43.10 208 VAL A N 1
ATOM 2130 C CA . VAL A 1 147 ? -6.534 -11.643 -4.605 1.00 44.26 208 VAL A CA 1
ATOM 2131 C C . VAL A 1 147 ? -7.856 -11.345 -5.327 1.00 41.29 208 VAL A C 1
ATOM 2132 O O . VAL A 1 147 ? -7.969 -10.362 -6.069 1.00 43.41 208 VAL A O 1
ATOM 2145 N N . GLY A 1 148 ? -8.860 -12.197 -5.120 1.00 41.29 209 GLY A N 1
ATOM 2146 C CA . GLY A 1 148 ? -10.198 -11.954 -5.657 1.00 36.15 209 GLY A CA 1
ATOM 2147 C C . GLY A 1 148 ? -10.470 -12.464 -7.069 1.00 35.25 209 GLY A C 1
ATOM 2148 O O . GLY A 1 148 ? -11.617 -12.434 -7.533 1.00 34.62 209 GLY A O 1
ATOM 2152 N N . TRP A 1 149 ? -9.421 -12.932 -7.745 1.00 35.50 210 TRP A N 1
ATOM 2153 C CA . TRP A 1 149 ? -9.484 -13.373 -9.126 1.00 35.48 210 TRP A CA 1
ATOM 2154 C C . TRP A 1 149 ? -10.619 -14.367 -9.390 1.00 38.12 210 TRP A C 1
ATOM 2155 O O . TRP A 1 149 ? -11.276 -14.332 -10.452 1.00 35.63 210 TRP A O 1
ATOM 2176 N N . LEU A 1 150 ? -10.846 -15.271 -8.440 1.00 37.40 211 LEU A N 1
ATOM 2177 C CA . LEU A 1 150 ? -11.867 -16.296 -8.638 1.00 38.84 211 LEU A CA 1
ATOM 2178 C C . LEU A 1 150 ? -13.299 -15.753 -8.631 1.00 40.69 211 LEU A C 1
ATOM 2179 O O . LEU A 1 150 ? -14.222 -16.473 -8.980 1.00 40.77 211 LEU A O 1
ATOM 2195 N N . ASP A 1 151 ? -13.496 -14.491 -8.241 1.00 38.15 212 ASP A N 1
ATOM 2196 C CA . ASP A 1 151 ? -14.845 -13.941 -8.163 1.00 40.17 212 ASP A CA 1
ATOM 2197 C C . ASP A 1 151 ? -15.307 -13.293 -9.436 1.00 39.28 212 ASP A C 1
ATOM 2198 O O . ASP A 1 151 ? -16.433 -12.772 -9.485 1.00 40.60 212 ASP A O 1
ATOM 2207 N N . PHE A 1 152 ? -14.446 -13.302 -10.455 1.00 39.88 213 PHE A N 1
ATOM 2208 C CA . PHE A 1 152 ? -14.725 -12.611 -11.727 1.00 38.18 213 PHE A CA 1
ATOM 2209 C C . PHE A 1 152 ? -14.662 -13.613 -12.883 1.00 40.48 213 PHE A C 1
ATOM 2210 O O . PHE A 1 152 ? -13.750 -14.418 -12.959 1.00 42.78 213 PHE A O 1
ATOM 2227 N N . ASP A 1 153 ? -15.655 -13.570 -13.765 1.00 39.34 214 ASP A N 1
ATOM 2228 C CA . ASP A 1 153 ? -15.806 -14.570 -14.817 1.00 39.02 214 ASP A CA 1
ATOM 2229 C C . ASP A 1 153 ? -15.062 -14.082 -16.071 1.00 41.43 214 ASP A C 1
ATOM 2230 O O . ASP A 1 153 ? -15.443 -13.061 -16.675 1.00 39.38 214 ASP A O 1
ATOM 2239 N N . TYR A 1 154 ? -13.979 -14.773 -16.425 1.00 43.29 215 TYR A N 1
ATOM 2240 C CA . TYR A 1 154 ? -13.167 -14.441 -17.600 1.00 45.03 215 TYR A CA 1
ATOM 2241 C C . TYR A 1 154 ? -14.014 -14.320 -18.870 1.00 45.29 215 TYR A C 1
ATOM 2242 O O . TYR A 1 154 ? -13.731 -13.517 -19.748 1.00 43.76 215 TYR A O 1
ATOM 2260 N N . ASN A 1 155 ? -15.074 -15.098 -18.955 1.00 42.35 216 ASN A N 1
ATOM 2261 C CA . ASN A 1 155 ? -15.888 -15.089 -20.153 1.00 46.11 216 ASN A CA 1
ATOM 2262 C C . ASN A 1 155 ? -16.688 -13.810 -20.295 1.00 42.27 216 ASN A C 1
ATOM 2263 O O . ASN A 1 155 ? -17.272 -13.558 -21.343 1.00 44.33 216 ASN A O 1
ATOM 2274 N N . LEU A 1 156 ? -16.739 -13.029 -19.235 1.00 41.69 217 LEU A N 1
ATOM 2275 C CA . LEU A 1 156 ? -17.629 -11.883 -19.195 1.00 42.04 217 LEU A CA 1
ATOM 2276 C C . LEU A 1 156 ? -16.803 -10.635 -19.308 1.00 39.70 217 LEU A C 1
ATOM 2277 O O . LEU A 1 156 ? -16.005 -10.357 -18.412 1.00 37.86 217 LEU A O 1
ATOM 2293 N N . PRO A 1 157 ? -16.973 -9.882 -20.415 1.00 42.76 218 PRO A N 1
ATOM 2294 C CA . PRO A 1 157 ? -16.122 -8.698 -20.618 1.00 41.85 218 PRO A CA 1
ATOM 2295 C C . PRO A 1 157 ? -16.157 -7.710 -19.457 1.00 41.28 218 PRO A C 1
ATOM 2296 O O . PRO A 1 157 ? -15.120 -7.145 -19.086 1.00 40.17 218 PRO A O 1
ATOM 2307 N N . GLY A 1 158 ? -17.343 -7.450 -18.933 1.00 40.14 219 GLY A N 1
ATOM 2308 C CA . GLY A 1 158 ? -17.484 -6.465 -17.882 1.00 38.98 219 GLY A CA 1
ATOM 2309 C C . GLY A 1 158 ? -16.797 -6.934 -16.619 1.00 36.81 219 GLY A C 1
ATOM 2310 O O . GLY A 1 158 ? -16.281 -6.122 -15.856 1.00 36.61 219 GLY A O 1
ATOM 2314 N N . ASP A 1 159 ? -16.759 -8.254 -16.411 1.00 35.29 220 ASP A N 1
ATOM 2315 C CA . ASP A 1 159 ? -16.066 -8.792 -15.256 1.00 35.81 220 ASP A CA 1
ATOM 2316 C C . ASP A 1 159 ? -14.554 -8.604 -15.400 1.00 34.42 220 ASP A C 1
ATOM 2317 O O . ASP A 1 159 ? -13.885 -8.321 -14.403 1.00 34.16 220 ASP A O 1
ATOM 2326 N N . CYS A 1 160 ? -14.022 -8.770 -16.609 1.00 34.16 221 CYS A N 1
ATOM 2327 C CA . CYS A 1 160 ? -12.593 -8.579 -16.865 1.00 31.16 221 CYS A CA 1
ATOM 2328 C C . CYS A 1 160 ? -12.223 -7.141 -16.569 1.00 35.61 221 CYS A C 1
ATOM 2329 O O . CYS A 1 160 ? -11.233 -6.845 -15.891 1.00 36.99 221 CYS A O 1
ATOM 2337 N N . LEU A 1 161 ? -13.022 -6.241 -17.087 1.00 31.71 222 LEU A N 1
ATOM 2338 C CA . LEU A 1 161 ? -12.722 -4.822 -16.881 1.00 33.76 222 LEU A CA 1
ATOM 2339 C C . LEU A 1 161 ? -12.891 -4.472 -15.392 1.00 33.52 222 LEU A C 1
ATOM 2340 O O . LEU A 1 161 ? -12.069 -3.759 -14.794 1.00 35.55 222 LEU A O 1
ATOM 2356 N N . SER A 1 162 ? -13.948 -5.001 -14.798 1.00 34.93 223 SER A N 1
ATOM 2357 C CA . SER A 1 162 ? -14.189 -4.871 -13.366 1.00 34.73 223 SER A CA 1
ATOM 2358 C C . SER A 1 162 ? -12.992 -5.325 -12.556 1.00 34.71 223 SER A C 1
ATOM 2359 O O . SER A 1 162 ? -12.603 -4.675 -11.616 1.00 33.55 223 SER A O 1
ATOM 2367 N N . PHE A 1 163 ? -12.432 -6.471 -12.902 1.00 32.32 224 PHE A N 1
ATOM 2368 C CA . PHE A 1 163 ? -11.278 -6.975 -12.185 1.00 33.08 224 PHE A CA 1
ATOM 2369 C C . PHE A 1 163 ? -10.047 -6.072 -12.324 1.00 33.98 224 PHE A C 1
ATOM 2370 O O . PHE A 1 163 ? -9.270 -5.923 -11.372 1.00 34.88 224 PHE A O 1
ATOM 2387 N N . LEU A 1 164 ? -9.855 -5.483 -13.502 1.00 34.96 225 LEU A N 1
ATOM 2388 C CA . LEU A 1 164 ? -8.778 -4.473 -13.662 1.00 37.53 225 LEU A CA 1
ATOM 2389 C C . LEU A 1 164 ? -8.978 -3.267 -12.735 1.00 35.46 225 LEU A C 1
ATOM 2390 O O . LEU A 1 164 ? -8.041 -2.799 -12.111 1.00 35.31 225 LEU A O 1
ATOM 2406 N N . TYR A 1 165 ? -10.187 -2.730 -12.659 1.00 33.28 226 TYR A N 1
ATOM 2407 C CA . TYR A 1 165 ? -10.409 -1.609 -11.773 1.00 33.01 226 TYR A CA 1
ATOM 2408 C C . TYR A 1 165 ? -10.219 -2.031 -10.330 1.00 33.35 226 TYR A C 1
ATOM 2409 O O . TYR A 1 165 ? -9.690 -1.278 -9.517 1.00 32.72 226 TYR A O 1
ATOM 2427 N N . TYR A 1 166 ? -10.676 -3.225 -9.987 1.00 32.04 227 TYR A N 1
ATOM 2428 C CA . TYR A 1 166 ? -10.485 -3.733 -8.641 1.00 33.56 227 TYR A CA 1
ATOM 2429 C C . TYR A 1 166 ? -8.998 -3.889 -8.297 1.00 34.24 227 TYR A C 1
ATOM 2430 O O . TYR A 1 166 ? -8.559 -3.535 -7.193 1.00 35.62 227 TYR A O 1
ATOM 2448 N N . ARG A 1 167 ? -8.221 -4.432 -9.214 1.00 36.90 228 ARG A N 1
ATOM 2449 C CA . ARG A 1 167 ? -6.766 -4.528 -9.000 1.00 41.39 228 ARG A CA 1
ATOM 2450 C C . ARG A 1 167 ? -6.176 -3.142 -8.728 1.00 39.84 228 ARG A C 1
ATOM 2451 O O . ARG A 1 167 ? -5.367 -2.967 -7.823 1.00 41.83 228 ARG A O 1
ATOM 2472 N N . GLN A 1 168 ? -6.582 -2.169 -9.520 1.00 38.28 229 GLN A N 1
ATOM 2473 C CA . GLN A 1 168 ? -6.028 -0.820 -9.394 1.00 40.95 229 GLN A CA 1
ATOM 2474 C C . GLN A 1 168 ? -6.456 -0.224 -8.039 1.00 37.80 229 GLN A C 1
ATOM 2475 O O . GLN A 1 168 ? -5.706 0.469 -7.367 1.00 39.00 229 GLN A O 1
ATOM 2489 N N . SER A 1 169 ? -7.660 -0.546 -7.605 1.00 36.79 230 SER A N 1
ATOM 2490 C CA . SER A 1 169 ? -8.115 -0.030 -6.328 1.00 37.25 230 SER A CA 1
ATOM 2491 C C . SER A 1 169 ? -7.282 -0.569 -5.148 1.00 38.92 230 SER A C 1
ATOM 2492 O O . SER A 1 169 ? -7.153 0.109 -4.152 1.00 39.09 230 SER A O 1
ATOM 2500 N N A ARG A 1 170 ? -6.740 -1.787 -5.267 0.47 42.82 231 ARG A N 1
ATOM 2501 N N B ARG A 1 170 ? -6.732 -1.778 -5.269 0.53 42.55 231 ARG A N 1
ATOM 2502 C CA A ARG A 1 170 ? -5.948 -2.405 -4.185 0.47 41.86 231 ARG A CA 1
ATOM 2503 C CA B ARG A 1 170 ? -5.960 -2.386 -4.176 0.53 42.00 231 ARG A CA 1
ATOM 2504 C C A ARG A 1 170 ? -4.575 -1.763 -4.066 0.47 48.02 231 ARG A C 1
ATOM 2505 C C B ARG A 1 170 ? -4.564 -1.792 -4.081 0.53 47.67 231 ARG A C 1
ATOM 2506 O O A ARG A 1 170 ? -3.884 -1.967 -3.068 0.47 48.15 231 ARG A O 1
ATOM 2507 O O B ARG A 1 170 ? -3.850 -2.048 -3.110 0.53 48.17 231 ARG A O 1
ATOM 2548 N N . GLU A 1 171 ? -4.180 -1.009 -5.095 1.00 45.72 232 GLU A N 1
ATOM 2549 C CA . GLU A 1 171 ? -2.901 -0.276 -5.100 1.00 52.21 232 GLU A CA 1
ATOM 2550 C C . GLU A 1 171 ? -3.019 1.083 -4.391 1.00 43.87 232 GLU A C 1
ATOM 2551 O O . GLU A 1 171 ? -2.037 1.676 -4.000 1.00 45.31 232 GLU A O 1
ATOM 2564 N N . ASN A 1 172 ? -4.227 1.592 -4.245 1.00 40.39 233 ASN A N 1
ATOM 2565 C CA . ASN A 1 172 ? -4.425 2.823 -3.508 1.00 39.16 233 ASN A CA 1
ATOM 2566 C C . ASN A 1 172 ? -4.535 2.606 -1.991 1.00 41.97 233 ASN A C 1
ATOM 2567 O O . ASN A 1 172 ? -4.787 1.486 -1.528 1.00 41.10 233 ASN A O 1
ATOM 2578 N N . LYS A 1 173 ? -4.362 3.676 -1.225 1.00 40.00 234 LYS A N 1
ATOM 2579 C CA . LYS A 1 173 ? -4.505 3.567 0.228 1.00 40.71 234 LYS A CA 1
ATOM 2580 C C . LYS A 1 173 ? -5.934 3.293 0.590 1.00 35.51 234 LYS A C 1
ATOM 2581 O O . LYS A 1 173 ? -6.830 3.722 -0.126 1.00 34.23 234 LYS A O 1
ATOM 2600 N N . ASN A 1 174 ? -6.142 2.601 1.708 1.00 38.65 235 ASN A N 1
ATOM 2601 C CA . ASN A 1 174 ? -7.484 2.232 2.218 1.00 39.58 235 ASN A CA 1
ATOM 2602 C C . ASN A 1 174 ? -7.594 2.765 3.634 1.00 40.70 235 ASN A C 1
ATOM 2603 O O . ASN A 1 174 ? -6.891 2.280 4.517 1.00 42.00 235 ASN A O 1
ATOM 2614 N N . PRO A 1 175 ? -8.453 3.775 3.873 1.00 39.08 236 PRO A N 1
ATOM 2615 C CA . PRO A 1 175 ? -9.410 4.377 2.945 1.00 37.13 236 PRO A CA 1
ATOM 2616 C C . PRO A 1 175 ? -8.817 5.497 2.109 1.00 35.10 236 PRO A C 1
ATOM 2617 O O . PRO A 1 175 ? -7.957 6.226 2.601 1.00 36.45 236 PRO A O 1
ATOM 2628 N N . SER A 1 176 ? -9.313 5.685 0.886 1.00 33.99 237 SER A N 1
ATOM 2629 C CA . SER A 1 176 ? -8.999 6.932 0.140 1.00 34.21 237 SER A CA 1
ATOM 2630 C C . SER A 1 176 ? -10.086 7.164 -0.903 1.00 30.50 237 SER A C 1
ATOM 2631 O O . SER A 1 176 ? -10.788 6.240 -1.274 1.00 31.55 237 SER A O 1
ATOM 2639 N N . ASP A 1 177 ? -10.228 8.380 -1.385 1.00 32.35 238 ASP A N 1
ATOM 2640 C CA . ASP A 1 177 ? -11.182 8.691 -2.447 1.00 31.04 238 ASP A CA 1
ATOM 2641 C C . ASP A 1 177 ? -10.799 7.977 -3.730 1.00 31.35 238 ASP A C 1
ATOM 2642 O O . ASP A 1 177 ? -11.670 7.555 -4.486 1.00 30.51 238 ASP A O 1
ATOM 2651 N N . GLN A 1 178 ? -9.499 7.819 -3.963 1.00 31.23 239 GLN A N 1
ATOM 2652 C CA . GLN A 1 178 ? -9.035 7.089 -5.129 1.00 31.32 239 GLN A CA 1
ATOM 2653 C C . GLN A 1 178 ? -9.551 5.653 -5.079 1.00 29.92 239 GLN A C 1
ATOM 2654 O O . GLN A 1 178 ? -10.030 5.167 -6.075 1.00 29.77 239 GLN A O 1
ATOM 2668 N N . ARG A 1 179 ? -9.367 5.007 -3.944 1.00 29.77 240 ARG A N 1
ATOM 2669 C CA . ARG A 1 179 ? -9.786 3.611 -3.762 1.00 32.13 240 ARG A CA 1
ATOM 2670 C C . ARG A 1 179 ? -11.276 3.499 -3.992 1.00 31.13 240 ARG A C 1
ATOM 2671 O O . ARG A 1 179 ? -11.760 2.608 -4.698 1.00 35.17 240 ARG A O 1
ATOM 2692 N N . THR A 1 180 ? -12.030 4.375 -3.349 1.00 32.07 241 THR A N 1
ATOM 2693 C CA . THR A 1 180 ? -13.509 4.371 -3.460 1.00 33.97 241 THR A CA 1
ATOM 2694 C C . THR A 1 180 ? -13.975 4.536 -4.942 1.00 33.40 241 THR A C 1
ATOM 2695 O O . THR A 1 180 ? -14.800 3.778 -5.440 1.00 32.90 241 THR A O 1
ATOM 2706 N N . SER A 1 181 ? -13.410 5.521 -5.633 1.00 32.81 242 SER A N 1
ATOM 2707 C CA . SER A 1 181 ? -13.666 5.774 -7.049 1.00 33.09 242 SER A CA 1
ATOM 2708 C C . SER A 1 181 ? -13.344 4.547 -7.913 1.00 36.10 242 SER A C 1
ATOM 2709 O O . SER A 1 181 ? -14.162 4.161 -8.752 1.00 37.88 242 SER A O 1
ATOM 2717 N N . MET A 1 182 ? -12.203 3.884 -7.696 1.00 35.94 243 MET A N 1
ATOM 2718 C CA . MET A 1 182 ? -11.905 2.689 -8.510 1.00 35.03 243 MET A CA 1
ATOM 2719 C C . MET A 1 182 ? -12.885 1.566 -8.200 1.00 33.85 243 MET A C 1
ATOM 2720 O O . MET A 1 182 ? -13.324 0.843 -9.095 1.00 32.80 243 MET A O 1
ATOM 2734 N N . LEU A 1 183 ? -13.243 1.393 -6.940 1.00 33.20 244 LEU A N 1
ATOM 2735 C CA . LEU A 1 183 ? -14.237 0.370 -6.598 1.00 29.88 244 LEU A CA 1
ATOM 2736 C C . LEU A 1 183 ? -15.621 0.647 -7.208 1.00 32.67 244 LEU A C 1
ATOM 2737 O O . LEU A 1 183 ? -16.328 -0.271 -7.641 1.00 30.89 244 LEU A O 1
ATOM 2753 N N . LEU A 1 184 ? -16.026 1.898 -7.236 1.00 31.28 245 LEU A N 1
ATOM 2754 C CA . LEU A 1 184 ? -17.300 2.263 -7.874 1.00 34.92 245 LEU A CA 1
ATOM 2755 C C . LEU A 1 184 ? -17.233 2.057 -9.390 1.00 34.94 245 LEU A C 1
ATOM 2756 O O . LEU A 1 184 ? -18.207 1.692 -10.009 1.00 38.78 245 LEU A O 1
ATOM 2772 N N . GLN A 1 185 ? -16.065 2.213 -9.990 1.00 33.67 246 GLN A N 1
ATOM 2773 C CA . GLN A 1 185 ? -15.943 1.938 -11.410 1.00 32.12 246 GLN A CA 1
ATOM 2774 C C . GLN A 1 185 ? -16.039 0.446 -11.666 1.00 32.95 246 GLN A C 1
ATOM 2775 O O . GLN A 1 185 ? -16.626 0.010 -12.652 1.00 34.09 246 GLN A O 1
ATOM 2789 N N . ALA A 1 186 ? -15.393 -0.314 -10.797 1.00 32.28 247 ALA A N 1
ATOM 2790 C CA . ALA A 1 186 ? -15.406 -1.767 -10.908 1.00 32.70 247 ALA A CA 1
ATOM 2791 C C . ALA A 1 186 ? -16.824 -2.258 -10.809 1.00 37.02 247 ALA A C 1
ATOM 2792 O O . ALA A 1 186 ? -17.244 -3.201 -11.525 1.00 38.55 247 ALA A O 1
ATOM 2799 N N . LEU A 1 187 ? -17.602 -1.623 -9.950 1.00 37.39 248 LEU A N 1
ATOM 2800 C CA . LEU A 1 187 ? -19.012 -2.021 -9.771 1.00 39.60 248 LEU A CA 1
ATOM 2801 C C . LEU A 1 187 ? -19.887 -1.626 -10.959 1.00 41.68 248 LEU A C 1
ATOM 2802 O O . LEU A 1 187 ? -20.880 -2.273 -11.256 1.00 42.50 248 LEU A O 1
ATOM 2818 N N . GLY A 1 188 ? -19.543 -0.542 -11.616 1.00 41.28 249 GLY A N 1
ATOM 2819 C CA . GLY A 1 188 ? -20.317 -0.081 -12.746 1.00 42.03 249 GLY A CA 1
ATOM 2820 C C . GLY A 1 188 ? -20.256 -1.046 -13.908 1.00 41.65 249 GLY A C 1
ATOM 2821 O O . GLY A 1 188 ? -21.191 -1.078 -14.707 1.00 42.96 249 GLY A O 1
ATOM 2825 N N . VAL A 1 189 ? -19.176 -1.814 -14.028 1.00 39.34 250 VAL A N 1
ATOM 2826 C CA . VAL A 1 189 ? -19.023 -2.687 -15.207 1.00 40.31 250 VAL A CA 1
ATOM 2827 C C . VAL A 1 189 ? -19.140 -4.169 -14.887 1.00 38.28 250 VAL A C 1
ATOM 2828 O O . VAL A 1 189 ? -19.288 -4.986 -15.793 1.00 40.48 250 VAL A O 1
ATOM 2841 N N . ALA A 1 190 ? -19.114 -4.531 -13.604 1.00 38.96 251 ALA A N 1
ATOM 2842 C CA . ALA A 1 190 ? -19.255 -5.948 -13.218 1.00 37.66 251 ALA A CA 1
ATOM 2843 C C . ALA A 1 190 ? -20.542 -6.529 -13.728 1.00 40.47 251 ALA A C 1
ATOM 2844 O O . ALA A 1 190 ? -21.570 -5.857 -13.679 1.00 41.27 251 ALA A O 1
ATOM 2851 N N . GLU A 1 191 ? -20.492 -7.786 -14.209 1.00 42.85 252 GLU A N 1
ATOM 2852 C CA . GLU A 1 191 ? -21.656 -8.458 -14.736 1.00 43.91 252 GLU A CA 1
ATOM 2853 C C . GLU A 1 191 ? -22.122 -9.600 -13.846 1.00 46.72 252 GLU A C 1
ATOM 2854 O O . GLU A 1 191 ? -23.340 -9.841 -13.745 1.00 47.70 252 GLU A O 1
ATOM 2866 N N . SER A 1 192 ? -21.187 -10.333 -13.234 1.00 42.15 253 SER A N 1
ATOM 2867 C CA . SER A 1 192 ? -21.589 -11.533 -12.487 1.00 46.79 253 SER A CA 1
ATOM 2868 C C . SER A 1 192 ? -21.963 -11.147 -11.052 1.00 40.16 253 SER A C 1
ATOM 2869 O O . SER A 1 192 ? -21.518 -10.121 -10.557 1.00 39.78 253 SER A O 1
ATOM 2877 N N . GLU A 1 193 ? -22.814 -11.951 -10.421 1.00 45.43 254 GLU A N 1
ATOM 2878 C CA . GLU A 1 193 ? -23.216 -11.706 -9.036 1.00 49.79 254 GLU A CA 1
ATOM 2879 C C . GLU A 1 193 ? -22.028 -11.927 -8.088 1.00 42.69 254 GLU A C 1
ATOM 2880 O O . GLU A 1 193 ? -21.875 -11.243 -7.061 1.00 41.76 254 GLU A O 1
ATOM 2892 N N . LYS A 1 194 ? -21.163 -12.870 -8.449 1.00 43.85 255 LYS A N 1
ATOM 2893 C CA . LYS A 1 194 ? -19.980 -13.147 -7.639 1.00 42.62 255 LYS A CA 1
ATOM 2894 C C . LYS A 1 194 ? -19.055 -11.951 -7.629 1.00 38.93 255 LYS A C 1
ATOM 2895 O O . LYS A 1 194 ? -18.453 -11.589 -6.608 1.00 37.11 255 LYS A O 1
ATOM 2914 N N . ALA A 1 195 ? -18.900 -11.329 -8.783 1.00 35.36 256 ALA A N 1
ATOM 2915 C CA . ALA A 1 195 ? -18.064 -10.120 -8.839 1.00 31.95 256 ALA A CA 1
ATOM 2916 C C . ALA A 1 195 ? -18.718 -8.957 -8.054 1.00 30.37 256 ALA A C 1
ATOM 2917 O O . ALA A 1 195 ? -18.058 -8.212 -7.344 1.00 31.25 256 ALA A O 1
ATOM 2924 N N . LYS A 1 196 ? -20.015 -8.759 -8.184 1.00 31.53 257 LYS A N 1
ATOM 2925 C CA . LYS A 1 196 ? -20.688 -7.685 -7.480 1.00 31.07 257 LYS A CA 1
ATOM 2926 C C . LYS A 1 196 ? -20.680 -7.949 -5.966 1.00 34.83 257 LYS A C 1
ATOM 2927 O O . LYS A 1 196 ? -20.556 -7.027 -5.157 1.00 33.37 257 LYS A O 1
ATOM 2946 N N . ASN A 1 197 ? -20.836 -9.211 -5.569 1.00 33.36 258 ASN A N 1
ATOM 2947 C CA . ASN A 1 197 ? -20.744 -9.560 -4.165 1.00 33.60 258 ASN A CA 1
ATOM 2948 C C . ASN A 1 197 ? -19.416 -9.053 -3.545 1.00 32.82 258 ASN A C 1
ATOM 2949 O O . ASN A 1 197 ? -19.421 -8.409 -2.490 1.00 33.16 258 ASN A O 1
ATOM 2960 N N . ARG A 1 198 ? -18.291 -9.375 -4.170 1.00 30.56 259 ARG A N 1
ATOM 2961 C CA . ARG A 1 198 ? -17.006 -9.002 -3.584 1.00 30.14 259 ARG A CA 1
ATOM 2962 C C . ARG A 1 198 ? -16.870 -7.496 -3.519 1.00 29.77 259 ARG A C 1
ATOM 2963 O O . ARG A 1 198 ? -16.382 -6.943 -2.521 1.00 30.01 259 ARG A O 1
ATOM 2984 N N . LEU A 1 199 ? -17.309 -6.850 -4.579 1.00 29.21 260 LEU A N 1
ATOM 2985 C CA . LEU A 1 199 ? -17.220 -5.389 -4.675 1.00 31.48 260 LEU A CA 1
ATOM 2986 C C . LEU A 1 199 ? -18.089 -4.748 -3.630 1.00 28.34 260 LEU A C 1
ATOM 2987 O O . LEU A 1 199 ? -17.597 -3.951 -2.871 1.00 31.26 260 LEU A O 1
ATOM 3003 N N . ASN A 1 200 ? -19.354 -5.165 -3.506 1.00 30.77 261 ASN A N 1
ATOM 3004 C CA . ASN A 1 200 ? -20.215 -4.668 -2.445 1.00 29.54 261 ASN A CA 1
ATOM 3005 C C . ASN A 1 200 ? -19.654 -4.922 -1.063 1.00 30.33 261 ASN A C 1
ATOM 3006 O O . ASN A 1 200 ? -19.707 -4.046 -0.163 1.00 32.10 261 ASN A O 1
ATOM 3017 N N . THR A 1 201 ? -19.125 -6.121 -0.866 1.00 30.58 262 THR A N 1
ATOM 3018 C CA . THR A 1 201 ? -18.613 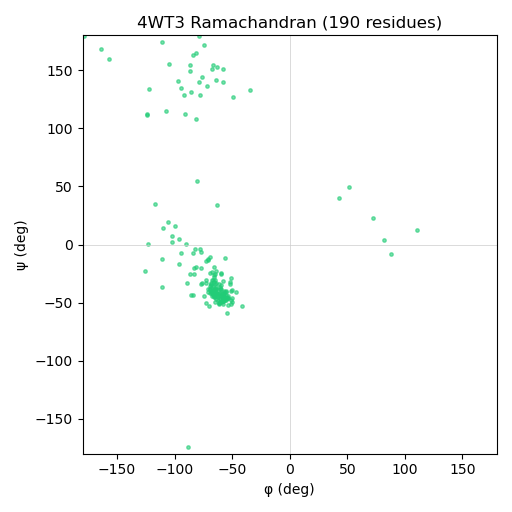-6.494 0.438 1.00 32.31 262 THR A CA 1
ATOM 3019 C C . THR A 1 201 ? -17.524 -5.504 0.859 1.00 32.67 262 THR A C 1
ATOM 3020 O O . THR A 1 201 ? -17.468 -5.046 2.001 1.00 32.86 262 THR A O 1
ATOM 3031 N N . GLU A 1 202 ? -16.653 -5.188 -0.080 1.00 32.73 263 GLU A N 1
ATOM 3032 C CA . GLU A 1 202 ? -15.436 -4.418 0.247 1.00 33.75 263 GLU A CA 1
ATOM 3033 C C . GLU A 1 202 ? -15.631 -2.897 0.216 1.00 36.86 263 GLU A C 1
ATOM 3034 O O . GLU A 1 202 ? -14.958 -2.147 0.940 1.00 37.66 263 GLU A O 1
ATOM 3046 N N . LEU A 1 203 ? -16.606 -2.453 -0.549 1.00 39.02 264 LEU A N 1
ATOM 3047 C CA . LEU A 1 203 ? -16.903 -1.040 -0.661 1.00 41.96 264 LEU A CA 1
ATOM 3048 C C . LEU A 1 203 ? -17.825 -0.621 0.462 1.00 45.55 264 LEU A C 1
ATOM 3049 O O . LEU A 1 203 ? -17.622 0.426 1.090 1.00 48.28 264 LEU A O 1
ATOM 3065 N N . TYR A 1 204 ? -18.837 -1.4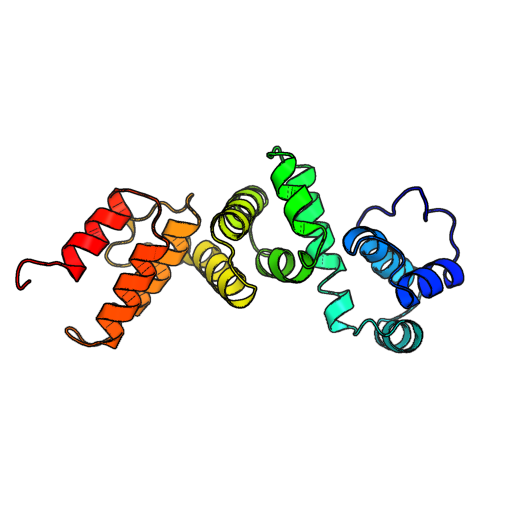52 0.729 1.00 44.38 265 TYR A N 1
ATOM 3066 C CA . TYR A 1 204 ? -19.872 -1.067 1.681 1.00 52.57 265 TYR A CA 1
ATOM 3067 C C . TYR A 1 204 ? -19.737 -1.721 3.076 1.00 56.87 265 TYR A C 1
ATOM 3068 O O . TYR A 1 204 ? -20.609 -1.554 3.917 1.00 59.87 265 TYR A O 1
ATOM 3086 N N . GLY A 1 205 ? -18.630 -2.433 3.297 1.00 67.11 266 GLY A N 1
ATOM 3087 C CA . GLY A 1 205 ? -18.310 -3.083 4.563 1.00 78.94 266 GLY A CA 1
ATOM 3088 C C . GLY A 1 205 ? -18.763 -2.334 5.803 1.00 95.62 266 GLY A C 1
ATOM 3089 O O . GLY A 1 205 ? -18.527 -1.128 5.937 1.00 100.18 266 GLY A O 1
ATOM 3093 N N . ASP A 1 206 ? -19.385 -3.061 6.727 1.00 102.82 267 ASP A N 1
ATOM 3094 C CA . ASP A 1 206 ? -20.217 -2.459 7.781 1.00 110.33 267 ASP A CA 1
ATOM 3095 C C . ASP A 1 206 ? -19.525 -1.515 8.790 1.00 121.09 267 ASP A C 1
ATOM 3096 O O . ASP A 1 206 ? -19.899 -1.457 9.971 1.00 128.46 267 ASP A O 1
ATOM 3105 N N . LYS A 1 207 ? -18.522 -0.777 8.323 1.00 120.38 268 LYS A N 1
ATOM 3106 C CA . LYS A 1 207 ? -18.135 0.460 8.984 1.00 122.41 268 LYS A CA 1
ATOM 3107 C C . LYS A 1 207 ? -19.191 1.458 8.540 1.00 118.39 268 LYS A C 1
ATOM 3108 O O . LYS A 1 207 ? -19.594 2.346 9.303 1.00 125.51 268 LYS A O 1
ATOM 3112 N N . GLU A 1 208 ? -19.645 1.273 7.296 1.00 109.60 269 GLU A N 1
ATOM 3113 C CA . GLU A 1 208 ? -20.752 2.039 6.723 1.00 102.20 269 GLU A CA 1
ATOM 3114 C C . GLU A 1 208 ? -22.077 1.291 6.898 1.00 99.24 269 GLU A C 1
ATOM 3115 O O . GLU A 1 208 ? -22.532 1.055 8.024 1.00 101.10 269 GLU A O 1
#

Secondary structure (DSSP, 8-state):
--PPPGGGTT--HHHHHHHHHTT-S-HHHHHHHHHHHHHHT--HHHHHHHH---HHHHHHHHHHHHHHHHHHHSS--HHHHHTTTTT-HHHHHHTTTS-HHHHHHHHHHHHHTT--HHHHHHHHHHHHHGGGGTTSTTGGGS-TT-HHHHHHHHHHHHHHHS-SS-HHHHHHHHHHHHH--SHHHHHHHHHHHH-TT-

Solvent-accessible surface area: 10502 Å² total; per-residue (Å²): 128,23,80,39,32,122,87,22,158,110,52,96,27,49,19,18,18,121,17,0,47,54,89,123,30,82,18,26,52,16,0,3,0,0,13,20,0,67,121,71,62,67,76,45,69,52,0,74,134,101,10,50,0,41,37,119,53,0,67,64,6,25,38,0,5,82,0,40,30,16,3,73,138,32,169,56,109,97,120,11,18,69,46,2,54,129,41,1,4,64,31,0,48,31,0,74,107,9,61,65,107,44,26,28,32,0,0,54,8,1,55,103,105,137,29,95,49,121,14,0,76,15,0,8,116,3,5,103,29,10,57,113,77,173,81,41,94,10,26,135,24,7,59,90,119,53,12,0,0,1,5,0,3,9,27,3,31,60,3,99,136,50,169,107,123,27,125,110,37,53,58,31,2,89,79,0,38,50,25,4,62,22,130,124,0,68,98,59,0,66,83,63,28,120,37,150,115,107

Organism: Arabidopsis thaliana (NCBI:txid3702)

Radius of gyration: 20.69 Å; Cα contacts (8 Å, |Δi|>4): 253; chains: 1; bounding box: 30×30×70 Å

Nearest PDB structures (foldseek):
  4wt3-assembly1_A  TM=1.005E+00  e=1.115E-27  Arabidopsis thaliana
  8io2-assembly1_I  TM=9.197E-01  e=6.242E-23  Arabidopsis thaliana
  8ilb-assembly1_E  TM=9.148E-01  e=1.679E-22  Arabidopsis thaliana
  6kkn-assembly1_A-2  TM=9.152E-01  e=6.794E-10  Nostoc sp. PCC 7120 = FACHB-418
  6kkm-assembly1_H-2  TM=8.731E-01  e=1.378E-09  Nostoc sp. PCC 7120 = FACHB-418

Foldseek 3Di:
DADADPVPPPDDLVVLLVCLLVVVAFLLNSLVSLVVNVVVVDDQVVSCVRRVCHSVNSVLSNLLSVLLVLQVPPDADPVLSVVLRPVVSLLSSLQSVDDSLVSRQLSVLCVVVVPDNVVSNLLNVLLVCLVVCVVDPPSVLFDSSHSLSSSLVVLQVVLVVDDPPDPSNLVSLVSSCVRGDDPSSNVVSCCVNVPVVD